Protein AF-M1EHJ2-F1 (afdb_monomer)

pLDDT: mean 78.2, std 22.41, range [31.42, 98.69]

Structure (mmCIF, N/CA/C/O backbone):
data_AF-M1EHJ2-F1
#
_entry.id   AF-M1EHJ2-F1
#
loop_
_atom_site.group_PDB
_atom_site.id
_atom_site.type_symbol
_atom_site.label_atom_id
_atom_site.label_alt_id
_atom_site.label_comp_id
_atom_site.label_asym_id
_atom_site.label_entity_id
_atom_site.label_seq_id
_atom_site.pdbx_PDB_ins_code
_atom_site.Cartn_x
_atom_site.Cartn_y
_atom_site.Cartn_z
_atom_site.occupancy
_atom_site.B_iso_or_equiv
_atom_site.auth_seq_id
_atom_site.auth_comp_id
_atom_site.auth_asym_id
_atom_site.auth_atom_id
_atom_site.pdbx_PDB_model_num
ATOM 1 N N . VAL A 1 1 ? 5.206 -7.777 -0.010 1.00 91.69 1 VAL A N 1
ATOM 2 C CA . VAL A 1 1 ? 3.815 -7.417 -0.394 1.00 91.69 1 VAL A CA 1
ATOM 3 C C . VAL A 1 1 ? 2.807 -8.430 0.135 1.00 91.69 1 VAL A C 1
ATOM 5 O O . VAL A 1 1 ? 1.994 -8.042 0.957 1.00 91.69 1 VAL A O 1
ATOM 8 N N . HIS A 1 2 ? 2.884 -9.713 -0.242 1.00 95.00 2 HIS A N 1
ATOM 9 C CA . HIS A 1 2 ? 1.930 -10.739 0.217 1.00 95.00 2 HIS A CA 1
ATOM 10 C C . HIS A 1 2 ? 1.757 -10.793 1.749 1.00 95.00 2 HIS A C 1
ATOM 12 O O . HIS A 1 2 ? 0.639 -10.687 2.238 1.00 95.00 2 HIS A O 1
ATOM 18 N N . SER A 1 3 ? 2.852 -10.830 2.517 1.00 94.69 3 SER A N 1
ATOM 19 C CA . SER A 1 3 ? 2.788 -10.819 3.990 1.00 94.69 3 SER A CA 1
ATOM 20 C C . SER A 1 3 ? 2.149 -9.552 4.576 1.00 94.69 3 SER A C 1
ATOM 22 O O . SER A 1 3 ? 1.544 -9.612 5.640 1.00 94.69 3 SER A O 1
ATOM 24 N N . ALA A 1 4 ? 2.238 -8.410 3.883 1.00 95.69 4 ALA A N 1
ATOM 25 C CA . ALA A 1 4 ? 1.572 -7.178 4.309 1.00 95.69 4 ALA A CA 1
ATOM 26 C C . ALA A 1 4 ? 0.047 -7.278 4.120 1.00 95.69 4 ALA A C 1
ATOM 28 O O . ALA A 1 4 ? -0.708 -6.903 5.012 1.00 95.69 4 ALA A O 1
ATOM 29 N N . PHE A 1 5 ? -0.409 -7.873 3.010 1.00 96.00 5 PHE A N 1
ATOM 30 C CA . PHE A 1 5 ? -1.827 -8.191 2.797 1.00 96.00 5 PHE A CA 1
ATOM 31 C C . PHE A 1 5 ? -2.348 -9.238 3.786 1.00 96.00 5 PHE A C 1
ATOM 33 O O . PHE A 1 5 ? -3.472 -9.117 4.261 1.00 96.00 5 PHE A O 1
ATOM 40 N N . GLN A 1 6 ? -1.541 -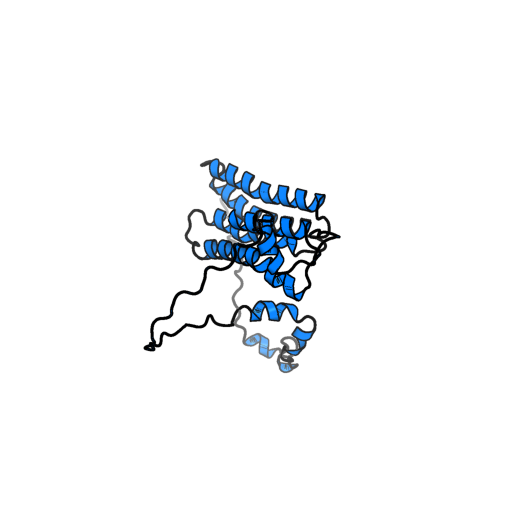10.240 4.149 1.00 95.00 6 GLN A N 1
ATOM 41 C CA . GLN A 1 6 ? -1.911 -11.200 5.195 1.00 95.00 6 GLN A CA 1
ATOM 42 C C . GLN A 1 6 ? -2.106 -10.508 6.553 1.00 95.00 6 GLN A C 1
ATOM 44 O O . GLN A 1 6 ? -3.105 -10.762 7.225 1.00 95.00 6 GLN A O 1
ATOM 49 N N . ALA A 1 7 ? -1.204 -9.593 6.927 1.00 93.12 7 ALA A N 1
ATOM 50 C CA . ALA A 1 7 ? -1.339 -8.795 8.145 1.00 93.12 7 ALA A CA 1
ATOM 51 C C . ALA A 1 7 ? -2.588 -7.895 8.108 1.00 93.12 7 ALA A C 1
ATOM 53 O O . ALA A 1 7 ? -3.342 -7.846 9.078 1.00 93.12 7 ALA A O 1
ATOM 54 N N . GLN A 1 8 ? -2.861 -7.248 6.969 1.00 94.56 8 GLN A N 1
ATOM 55 C CA . GLN A 1 8 ? -4.079 -6.459 6.782 1.00 94.56 8 GLN A CA 1
ATOM 56 C C . GLN A 1 8 ? -5.340 -7.320 6.904 1.00 94.56 8 GLN A C 1
ATOM 58 O O . GLN A 1 8 ? -6.272 -6.942 7.606 1.00 94.56 8 GLN A O 1
ATOM 63 N N . ARG A 1 9 ? -5.366 -8.507 6.289 1.00 95.00 9 ARG A N 1
ATOM 64 C CA . ARG A 1 9 ? -6.488 -9.445 6.411 1.00 95.00 9 ARG A CA 1
ATOM 65 C C . ARG A 1 9 ? -6.716 -9.869 7.862 1.00 95.00 9 ARG A C 1
ATOM 67 O O . ARG A 1 9 ? -7.860 -9.902 8.302 1.00 95.00 9 ARG A O 1
ATOM 74 N N . ALA A 1 10 ? -5.654 -10.175 8.608 1.00 92.38 10 ALA A N 1
ATOM 75 C CA . ALA A 1 10 ? -5.763 -10.503 10.030 1.00 92.38 10 ALA A CA 1
ATOM 76 C C . ALA A 1 10 ? -6.364 -9.338 10.837 1.00 92.38 10 ALA A C 1
ATOM 78 O O . ALA A 1 10 ? -7.233 -9.555 11.680 1.00 92.38 10 ALA A O 1
ATOM 79 N N . PHE A 1 11 ? -5.969 -8.101 10.525 1.00 94.00 11 PHE A N 1
ATOM 80 C CA . PHE A 1 11 ? -6.538 -6.906 11.144 1.00 94.00 11 PHE A CA 1
ATOM 81 C C . PHE A 1 11 ? -8.023 -6.723 10.804 1.00 94.00 11 PHE A C 1
ATOM 83 O O . PHE A 1 11 ? -8.817 -6.444 11.696 1.00 94.00 11 PHE A O 1
ATOM 90 N N . LEU A 1 12 ? -8.421 -6.922 9.544 1.00 94.94 12 LEU A N 1
ATOM 91 C CA . LEU A 1 12 ? -9.827 -6.844 9.127 1.00 94.94 12 LEU A CA 1
ATOM 92 C C . LEU A 1 12 ? -10.691 -7.900 9.831 1.00 94.94 12 LEU A C 1
ATOM 94 O O . LEU A 1 12 ? -11.794 -7.595 10.278 1.00 94.94 12 LEU A O 1
ATOM 98 N N . LEU A 1 13 ? -10.176 -9.123 9.992 1.00 93.69 13 LEU A N 1
ATOM 99 C CA . LEU A 1 13 ? -10.861 -10.171 10.752 1.00 93.69 13 LEU A CA 1
ATOM 100 C C . LEU A 1 13 ? -11.041 -9.781 12.220 1.00 93.69 13 LEU A C 1
ATOM 102 O O . LEU A 1 13 ? -12.136 -9.933 12.758 1.00 93.69 13 LEU A O 1
ATOM 106 N N . MET A 1 14 ? -10.010 -9.222 12.853 1.00 92.75 14 MET A N 1
ATOM 107 C CA . MET A 1 14 ? -10.133 -8.678 14.204 1.00 92.75 14 MET A CA 1
ATOM 108 C C . MET A 1 14 ? -11.179 -7.555 14.256 1.00 92.75 14 MET A C 1
ATOM 110 O O . MET A 1 14 ? -12.066 -7.588 15.103 1.00 92.75 14 MET A O 1
ATOM 114 N N . ALA A 1 15 ? -11.142 -6.596 13.332 1.00 93.62 15 ALA A N 1
ATOM 115 C CA . ALA A 1 15 ? -12.113 -5.504 13.299 1.00 93.62 15 ALA A CA 1
ATOM 116 C C . ALA A 1 15 ? -13.561 -6.002 13.143 1.00 93.62 15 ALA A C 1
ATOM 118 O O . ALA A 1 15 ? -14.473 -5.425 13.727 1.00 93.62 15 ALA A O 1
ATOM 119 N N . SER A 1 16 ? -13.777 -7.117 12.435 1.00 93.56 16 SER A N 1
ATOM 120 C CA . SER A 1 16 ? -15.107 -7.725 12.289 1.00 93.56 16 SER A CA 1
ATOM 121 C C . SER A 1 16 ? -15.661 -8.375 13.566 1.00 93.56 16 SER A C 1
ATOM 123 O O . SER A 1 16 ? -16.867 -8.588 13.656 1.00 93.56 16 SER A O 1
ATOM 125 N N . GLN A 1 17 ? -14.810 -8.683 14.551 1.00 91.56 17 GLN A N 1
ATOM 126 C CA . GLN A 1 17 ? -15.187 -9.396 15.783 1.00 91.56 17 GLN A CA 1
ATOM 127 C C . GLN A 1 17 ? -15.141 -8.514 17.037 1.00 91.56 17 GLN A C 1
ATOM 129 O O . GLN A 1 17 ? -15.829 -8.798 18.015 1.00 91.56 17 GLN A O 1
ATOM 134 N N . PHE A 1 18 ? -14.332 -7.455 17.019 1.00 92.75 18 PHE A N 1
ATOM 135 C CA . PHE A 1 18 ? -14.079 -6.595 18.171 1.00 92.75 18 PHE A CA 1
ATOM 136 C C . PHE A 1 18 ? -14.599 -5.175 17.925 1.00 92.75 18 PHE A C 1
ATOM 138 O O . PHE A 1 18 ? -14.635 -4.696 16.790 1.00 92.75 18 PHE A O 1
ATOM 145 N N . GLN A 1 19 ? -14.981 -4.488 19.000 1.00 93.44 19 GLN A N 1
ATOM 146 C CA . GLN A 1 19 ? -15.300 -3.062 18.950 1.00 93.44 19 GLN A CA 1
ATOM 147 C C . GLN A 1 19 ? -14.029 -2.229 18.760 1.00 93.44 19 GLN A C 1
ATOM 149 O O . GLN A 1 19 ? -12.922 -2.683 19.064 1.00 93.44 19 GLN A O 1
ATOM 154 N N . GLN A 1 20 ? -14.201 -0.994 18.284 1.00 92.31 20 GLN A N 1
ATOM 155 C CA . GLN A 1 20 ? -13.099 -0.065 18.040 1.00 92.31 20 GLN A CA 1
ATOM 156 C C . GLN A 1 20 ? -12.197 0.078 19.284 1.00 92.31 20 GLN A C 1
ATOM 158 O O . GLN A 1 20 ? -12.715 0.297 20.381 1.00 92.31 20 GLN A O 1
ATOM 163 N N . PRO A 1 21 ? -10.866 -0.057 19.138 1.00 91.50 21 PRO A N 1
ATOM 164 C CA . PRO A 1 21 ? -9.921 0.040 20.244 1.00 91.50 21 PRO A CA 1
ATOM 165 C C . PRO A 1 21 ? -9.871 1.459 20.809 1.00 91.50 21 PRO A C 1
ATOM 167 O O . PRO A 1 21 ? -10.206 2.434 20.130 1.00 91.50 21 PRO A O 1
ATOM 170 N N . GLN A 1 22 ? -9.366 1.585 22.037 1.00 89.69 22 GLN A N 1
ATOM 171 C CA . GLN A 1 22 ? -8.996 2.893 22.569 1.00 89.69 22 GLN A CA 1
ATOM 172 C C . GLN A 1 22 ? -7.816 3.472 21.785 1.00 89.69 22 GLN A C 1
ATOM 174 O O . GLN A 1 22 ? -6.951 2.741 21.305 1.00 89.69 22 GLN A O 1
ATOM 179 N N . GLU A 1 23 ? -7.745 4.800 21.704 1.00 86.12 23 GLU A N 1
ATOM 180 C CA . GLU A 1 23 ? -6.729 5.518 20.925 1.00 86.12 23 GLU A CA 1
ATOM 181 C C . GLU A 1 23 ? -5.291 5.103 21.283 1.00 86.12 23 GLU A C 1
ATOM 183 O O . GLU A 1 23 ? -4.460 4.896 20.399 1.00 86.12 23 GLU A O 1
ATOM 188 N N . LYS A 1 24 ? -5.027 4.861 22.574 1.00 86.88 24 LYS A N 1
ATOM 189 C CA . LYS A 1 24 ? -3.735 4.368 23.079 1.00 86.88 24 LYS A CA 1
ATOM 190 C C . LYS A 1 24 ? -3.314 3.007 22.496 1.00 86.88 24 LYS A C 1
ATOM 192 O O . LYS A 1 24 ? -2.121 2.737 22.389 1.00 86.88 24 LYS A O 1
ATOM 197 N N . ASP A 1 25 ? -4.275 2.167 22.108 1.00 87.19 25 ASP A N 1
ATOM 198 C CA . ASP A 1 25 ? -4.048 0.796 21.639 1.00 87.19 25 ASP A CA 1
ATOM 199 C C . ASP A 1 25 ? -3.993 0.707 20.103 1.00 87.19 25 ASP A C 1
ATOM 201 O O . ASP A 1 25 ? -3.410 -0.232 19.555 1.00 87.19 25 ASP A O 1
ATOM 205 N N . VAL A 1 26 ? -4.535 1.705 19.387 1.00 87.00 26 VAL A N 1
ATOM 206 C CA . VAL A 1 26 ? -4.565 1.760 17.910 1.00 87.00 26 VAL A CA 1
ATOM 207 C C . VAL A 1 26 ? -3.162 1.628 17.318 1.00 87.00 26 VAL A C 1
ATOM 209 O O . VAL A 1 26 ? -2.939 0.814 16.420 1.00 87.00 26 VAL A O 1
ATOM 212 N N . ALA A 1 27 ? -2.195 2.392 17.834 1.00 88.94 27 ALA A N 1
ATOM 213 C CA . ALA A 1 27 ? -0.825 2.375 17.324 1.00 88.94 27 ALA A CA 1
ATOM 214 C C . ALA A 1 27 ? -0.172 0.991 17.474 1.00 88.94 27 ALA A C 1
ATOM 216 O O . ALA A 1 27 ? 0.499 0.511 16.557 1.00 88.94 27 ALA A O 1
ATOM 217 N N . ALA A 1 28 ? -0.407 0.321 18.606 1.00 90.38 28 ALA A N 1
ATOM 218 C CA . ALA A 1 28 ? 0.113 -1.018 18.857 1.00 90.38 28 ALA A CA 1
ATOM 219 C C . ALA A 1 28 ? -0.528 -2.063 17.931 1.00 90.38 28 ALA A C 1
ATOM 221 O O . ALA A 1 28 ? 0.166 -2.947 17.431 1.00 90.38 28 ALA A O 1
ATOM 222 N N . LEU A 1 29 ? -1.827 -1.934 17.652 1.00 90.00 29 LEU A N 1
ATOM 223 C CA . LEU A 1 29 ? -2.555 -2.822 16.744 1.00 90.00 29 LEU A CA 1
ATOM 224 C C . LEU A 1 29 ? -2.141 -2.650 15.276 1.00 90.00 29 LEU A C 1
ATOM 226 O O . LEU A 1 29 ? -2.111 -3.627 14.530 1.00 90.00 29 LEU A O 1
ATOM 230 N N . LEU A 1 30 ? -1.803 -1.430 14.851 1.00 91.88 30 LEU A N 1
ATOM 231 C CA . LEU A 1 30 ? -1.366 -1.141 13.480 1.00 91.88 30 LEU A CA 1
ATOM 232 C C . LEU A 1 30 ? 0.105 -1.498 13.223 1.00 91.88 30 LEU A C 1
ATOM 234 O O . LEU A 1 30 ? 0.496 -1.688 12.068 1.00 91.88 30 LEU A O 1
ATOM 238 N N . LYS A 1 31 ? 0.917 -1.620 14.282 1.00 91.88 31 LYS A N 1
ATOM 239 C CA . LYS A 1 31 ? 2.364 -1.858 14.202 1.00 91.88 31 LYS A CA 1
ATOM 240 C C . LYS A 1 31 ? 2.763 -2.989 13.235 1.00 91.88 31 LYS A C 1
ATOM 242 O O . LYS A 1 31 ? 3.629 -2.724 12.401 1.00 91.88 31 LYS A O 1
ATOM 247 N N . PRO A 1 32 ? 2.139 -4.186 13.241 1.00 92.06 32 PRO A N 1
ATOM 248 C CA . PRO A 1 32 ? 2.538 -5.264 12.332 1.00 92.06 32 PRO A CA 1
ATOM 249 C C . PRO A 1 32 ? 2.404 -4.899 10.846 1.00 92.06 32 PRO A C 1
ATOM 251 O O . PRO A 1 32 ? 3.219 -5.313 10.023 1.00 92.06 32 PRO A O 1
ATOM 254 N N . ILE A 1 33 ? 1.391 -4.106 10.484 1.00 93.69 33 ILE A N 1
ATOM 255 C CA . ILE A 1 33 ? 1.183 -3.659 9.100 1.00 93.69 33 ILE A CA 1
ATOM 256 C C . ILE A 1 33 ? 2.205 -2.576 8.750 1.00 93.69 33 ILE A C 1
ATOM 258 O O . ILE A 1 33 ? 2.844 -2.660 7.699 1.00 93.69 33 ILE A O 1
ATOM 262 N N . SER A 1 34 ? 2.410 -1.607 9.646 1.00 94.94 34 SER A N 1
ATOM 263 C CA . SER A 1 34 ? 3.394 -0.533 9.471 1.00 94.94 34 SER A CA 1
ATOM 264 C C . SER A 1 34 ? 4.815 -1.073 9.284 1.00 94.94 34 SER A C 1
ATOM 266 O O . SER A 1 34 ? 5.533 -0.621 8.395 1.00 94.94 34 SER A O 1
ATOM 268 N N . GLU A 1 35 ? 5.213 -2.088 10.053 1.00 96.19 35 GLU A N 1
ATOM 269 C CA . GLU A 1 35 ? 6.519 -2.741 9.908 1.00 96.19 35 GLU A CA 1
ATOM 270 C C . GLU A 1 35 ? 6.676 -3.406 8.536 1.00 96.19 35 GLU A C 1
ATOM 272 O O . GLU A 1 35 ? 7.716 -3.263 7.892 1.00 96.19 35 GLU A O 1
ATOM 277 N N . LYS A 1 36 ? 5.630 -4.078 8.038 1.00 96.88 36 LYS A N 1
ATOM 278 C CA . LYS A 1 36 ? 5.66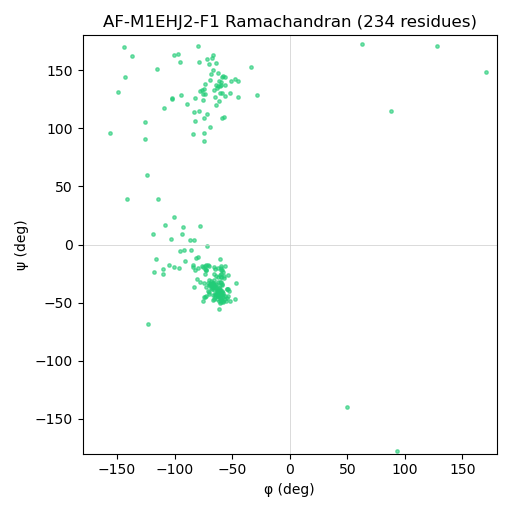3 -4.714 6.713 1.00 96.88 36 LYS A CA 1
ATOM 279 C C . LYS A 1 36 ? 5.693 -3.701 5.572 1.00 96.88 36 LYS A C 1
ATOM 281 O O . LYS A 1 36 ? 6.363 -3.950 4.569 1.00 96.88 36 LYS A O 1
ATOM 286 N N . ILE A 1 37 ? 5.014 -2.564 5.716 1.00 96.69 37 ILE A N 1
ATOM 287 C CA . ILE A 1 37 ? 5.116 -1.429 4.786 1.00 96.69 37 ILE A CA 1
ATOM 288 C C . ILE A 1 37 ? 6.561 -0.914 4.751 1.00 96.69 37 ILE A C 1
ATOM 290 O O . ILE A 1 37 ? 7.157 -0.820 3.675 1.00 96.69 37 ILE A O 1
ATOM 294 N N . GLN A 1 38 ? 7.152 -0.666 5.923 1.00 97.44 38 GLN A N 1
ATOM 295 C CA . GLN A 1 38 ? 8.516 -0.150 6.043 1.00 97.44 38 GLN A CA 1
ATOM 296 C C . GLN A 1 38 ? 9.556 -1.119 5.468 1.00 97.44 38 GLN A C 1
ATOM 298 O O . GLN A 1 38 ? 10.505 -0.690 4.809 1.00 97.44 38 GLN A O 1
ATOM 303 N N . GLU A 1 39 ? 9.389 -2.425 5.683 1.00 98.00 39 GLU A N 1
ATOM 304 C CA . GLU A 1 39 ? 10.256 -3.470 5.127 1.00 98.00 39 GLU A CA 1
ATOM 305 C C . GLU A 1 39 ? 10.292 -3.404 3.590 1.00 98.00 39 GLU A C 1
ATOM 307 O O . GLU A 1 39 ? 1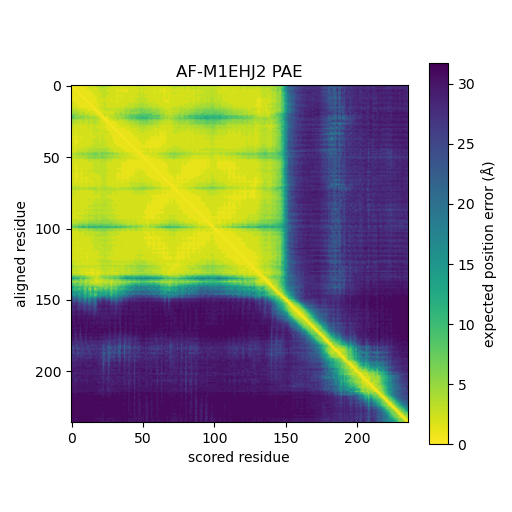1.362 -3.440 2.980 1.00 98.00 39 GLU A O 1
ATOM 312 N N . ILE A 1 40 ? 9.127 -3.218 2.961 1.00 98.06 40 ILE A N 1
ATOM 313 C CA . ILE A 1 40 ? 8.986 -3.104 1.504 1.00 98.06 40 ILE A CA 1
ATOM 314 C C . ILE A 1 40 ? 9.645 -1.821 0.977 1.00 98.06 40 ILE A C 1
ATOM 316 O O . ILE A 1 40 ? 10.365 -1.866 -0.023 1.00 98.06 40 ILE A O 1
ATOM 320 N N . GLN A 1 41 ? 9.444 -0.687 1.649 1.00 98.12 41 GLN A N 1
ATOM 321 C CA . GLN A 1 41 ? 10.076 0.582 1.268 1.00 98.12 41 GLN A CA 1
ATOM 322 C C . GLN A 1 41 ? 11.601 0.507 1.388 1.00 98.12 41 GLN A C 1
ATOM 324 O O . GLN A 1 41 ? 12.331 0.813 0.442 1.00 98.12 41 GLN A O 1
ATOM 329 N N . THR A 1 42 ? 12.083 -0.025 2.510 1.00 98.12 42 THR A N 1
ATOM 330 C CA . THR A 1 42 ? 13.512 -0.230 2.771 1.00 98.12 42 THR A CA 1
ATOM 331 C C . THR A 1 42 ? 14.144 -1.164 1.735 1.00 98.12 42 THR A C 1
ATOM 333 O O . THR A 1 42 ? 15.272 -0.936 1.292 1.00 98.12 42 THR A O 1
ATOM 336 N N . PHE A 1 43 ? 13.426 -2.206 1.301 1.00 98.38 43 PHE A N 1
ATOM 337 C CA . PHE A 1 43 ? 13.898 -3.104 0.248 1.00 98.38 43 PHE A CA 1
ATOM 338 C C . PHE A 1 43 ? 14.197 -2.343 -1.049 1.00 98.38 43 PHE A C 1
ATOM 340 O O . PHE A 1 43 ? 15.262 -2.526 -1.638 1.00 98.38 43 PHE A O 1
ATOM 347 N N . ARG A 1 44 ? 13.309 -1.441 -1.479 1.00 98.31 44 ARG A N 1
ATOM 348 C CA . ARG A 1 44 ? 13.546 -0.604 -2.662 1.00 98.31 44 ARG A CA 1
ATOM 349 C C . ARG A 1 44 ? 14.728 0.345 -2.461 1.00 98.31 44 ARG A C 1
ATOM 351 O O . ARG A 1 44 ? 15.554 0.484 -3.362 1.00 98.31 44 ARG A O 1
ATOM 358 N N . GLU A 1 45 ? 14.841 0.979 -1.295 1.00 97.56 45 GLU A N 1
ATOM 359 C CA . GLU A 1 45 ? 15.932 1.915 -0.980 1.00 97.56 45 GLU A CA 1
ATOM 360 C C . GLU A 1 45 ? 17.318 1.269 -1.011 1.00 97.56 45 GLU A C 1
ATOM 362 O O . GLU A 1 45 ? 18.270 1.884 -1.492 1.00 97.56 45 GLU A O 1
ATOM 367 N N . ARG A 1 46 ? 17.431 0.021 -0.549 1.00 98.31 46 ARG A N 1
ATOM 368 C CA . ARG A 1 46 ? 18.684 -0.750 -0.582 1.00 98.31 46 ARG A CA 1
ATOM 369 C C . ARG A 1 46 ? 19.050 -1.245 -1.983 1.00 98.31 46 ARG A C 1
ATOM 371 O O . ARG A 1 46 ? 20.206 -1.560 -2.233 1.00 98.31 46 ARG A O 1
ATOM 378 N N . ASN A 1 47 ? 18.091 -1.280 -2.907 1.00 97.69 47 ASN A N 1
ATOM 379 C CA . ASN A 1 47 ? 18.247 -1.841 -4.251 1.00 97.69 47 ASN A CA 1
ATOM 380 C C . ASN A 1 47 ? 18.137 -0.773 -5.357 1.00 97.69 47 ASN A C 1
ATOM 382 O O . ASN A 1 47 ? 17.569 -1.022 -6.423 1.00 97.69 47 ASN A O 1
ATOM 386 N N . ARG A 1 48 ? 18.704 0.422 -5.130 1.00 96.75 48 ARG A N 1
ATOM 387 C CA . ARG A 1 48 ? 18.657 1.547 -6.091 1.00 96.75 48 ARG A CA 1
ATOM 388 C C . ARG A 1 48 ? 19.291 1.252 -7.452 1.00 96.75 48 ARG A C 1
ATOM 390 O O . ARG A 1 48 ? 18.853 1.813 -8.447 1.00 96.75 48 ARG A O 1
ATOM 397 N N . GLY A 1 49 ? 20.276 0.356 -7.506 1.00 97.44 49 GLY A N 1
ATOM 398 C CA . GLY A 1 49 ? 20.920 -0.075 -8.752 1.00 97.44 49 GLY A CA 1
ATOM 399 C C . GLY A 1 49 ? 20.175 -1.175 -9.519 1.00 97.44 49 GLY A C 1
ATOM 400 O O . GLY A 1 49 ? 20.698 -1.684 -10.507 1.00 97.44 49 GLY A O 1
ATOM 401 N N . SER A 1 50 ? 18.989 -1.599 -9.067 1.00 97.50 50 SER A N 1
ATOM 402 C CA . SER A 1 50 ? 18.252 -2.692 -9.708 1.00 97.50 50 SER A CA 1
ATOM 403 C C . SER A 1 50 ? 17.824 -2.335 -11.134 1.00 97.50 50 SER A C 1
ATOM 405 O O . SER A 1 50 ? 17.247 -1.278 -11.377 1.00 97.50 50 SER A O 1
ATOM 407 N N . LYS A 1 51 ? 17.974 -3.276 -12.074 1.00 96.81 51 LYS A N 1
ATOM 408 C CA . LYS A 1 51 ? 17.383 -3.156 -13.423 1.00 96.81 51 LYS A CA 1
ATOM 409 C C . LYS A 1 51 ? 15.854 -3.041 -13.380 1.00 96.81 51 LYS A C 1
ATOM 411 O O . LYS A 1 51 ? 15.247 -2.504 -14.294 1.00 96.81 51 LYS A O 1
ATOM 416 N N . MET A 1 52 ? 15.238 -3.504 -12.290 1.00 96.81 52 MET A N 1
ATOM 417 C CA . MET A 1 52 ? 13.794 -3.459 -12.054 1.00 96.81 52 MET A CA 1
ATOM 418 C C . MET A 1 52 ? 13.392 -2.306 -11.127 1.00 96.81 52 MET A C 1
ATOM 420 O O . MET A 1 52 ? 12.345 -2.361 -10.488 1.00 96.81 52 MET A O 1
ATOM 424 N N . PHE A 1 53 ? 14.193 -1.243 -11.034 1.00 98.25 53 PHE A N 1
ATOM 425 C CA . PHE A 1 53 ? 13.956 -0.166 -10.071 1.00 98.25 53 PHE A CA 1
ATOM 426 C C . PHE A 1 53 ? 12.592 0.526 -10.220 1.00 98.25 53 PHE A C 1
ATOM 428 O O . PHE A 1 53 ? 11.982 0.883 -9.212 1.00 98.25 53 PHE A O 1
ATOM 435 N N . ASN A 1 54 ? 12.063 0.666 -11.443 1.00 98.38 54 ASN A N 1
ATOM 436 C CA . ASN A 1 54 ? 10.708 1.198 -11.651 1.00 98.38 54 ASN A CA 1
ATOM 437 C C . ASN A 1 54 ? 9.621 0.255 -11.096 1.00 98.38 54 ASN A C 1
ATOM 439 O O . ASN A 1 54 ? 8.635 0.738 -10.551 1.00 98.38 54 ASN A O 1
ATOM 443 N N . HIS A 1 55 ? 9.823 -1.067 -11.140 1.00 98.62 55 HIS A N 1
ATOM 444 C CA . HIS A 1 55 ? 8.915 -2.035 -10.508 1.00 98.62 55 HIS A CA 1
ATOM 445 C C . HIS A 1 55 ? 8.960 -1.902 -8.989 1.00 98.62 55 HIS A C 1
ATOM 447 O O . HIS A 1 55 ? 7.926 -1.804 -8.336 1.00 98.62 55 HIS A O 1
ATOM 453 N N . LEU A 1 56 ? 10.173 -1.843 -8.429 1.00 98.62 56 LEU A N 1
ATOM 454 C CA . LEU A 1 56 ? 10.363 -1.669 -6.991 1.00 98.62 56 LEU A CA 1
ATOM 455 C C . LEU A 1 56 ? 9.760 -0.350 -6.504 1.00 98.62 56 LEU A C 1
ATOM 457 O O . LEU A 1 56 ? 9.151 -0.328 -5.443 1.00 98.62 56 LEU A O 1
ATOM 461 N N . SER A 1 57 ? 9.901 0.724 -7.286 1.00 98.62 57 SER A N 1
ATOM 462 C CA . SER A 1 57 ? 9.359 2.046 -6.956 1.00 98.62 57 SER A CA 1
ATOM 463 C C . SER A 1 57 ? 7.835 2.075 -7.047 1.00 98.62 57 SER A C 1
ATOM 465 O O . SER A 1 57 ? 7.190 2.581 -6.141 1.00 98.62 57 SER A O 1
ATOM 467 N N . ALA A 1 58 ? 7.239 1.463 -8.077 1.00 98.69 58 ALA A N 1
ATOM 468 C CA . ALA A 1 58 ? 5.785 1.314 -8.135 1.00 98.69 58 ALA A CA 1
ATOM 469 C C . ALA A 1 58 ? 5.243 0.639 -6.869 1.00 98.69 58 ALA A C 1
ATOM 471 O O . ALA A 1 58 ? 4.214 1.059 -6.356 1.00 98.69 58 ALA A O 1
ATOM 472 N N . VAL A 1 59 ? 5.970 -0.354 -6.343 1.00 98.69 59 VAL A N 1
ATOM 473 C CA . VAL A 1 59 ? 5.582 -1.060 -5.122 1.00 98.69 59 VAL A CA 1
ATOM 474 C C . VAL A 1 59 ? 5.828 -0.247 -3.851 1.00 98.69 59 VAL A C 1
ATOM 476 O O . VAL A 1 59 ? 4.943 -0.175 -3.003 1.00 98.69 59 VAL A O 1
ATOM 479 N N . SER A 1 60 ? 7.011 0.347 -3.681 1.00 98.38 60 SER A N 1
ATOM 480 C CA . SER A 1 60 ? 7.363 1.073 -2.452 1.00 98.38 60 SER A CA 1
ATOM 481 C C . SER A 1 60 ? 6.537 2.336 -2.248 1.00 98.38 60 SER A C 1
ATOM 483 O O . SER A 1 60 ? 6.200 2.663 -1.111 1.00 98.38 60 SER A O 1
ATOM 485 N N . GLU A 1 61 ? 6.201 3.030 -3.335 1.00 98.12 61 GLU A N 1
ATOM 486 C CA . GLU A 1 61 ? 5.484 4.300 -3.251 1.00 98.12 61 GLU A CA 1
ATOM 487 C C . GLU A 1 61 ? 3.971 4.111 -3.078 1.00 98.12 61 GLU A C 1
ATOM 489 O O . GLU A 1 61 ? 3.318 5.008 -2.556 1.00 98.12 61 GLU A O 1
ATOM 494 N N . SER A 1 62 ? 3.403 2.955 -3.453 1.00 98.56 62 SER A N 1
ATOM 495 C CA . SER A 1 62 ? 1.961 2.701 -3.312 1.00 98.56 62 SER A CA 1
ATOM 496 C C . SER A 1 62 ? 1.583 1.762 -2.170 1.00 98.56 62 SER A C 1
ATOM 498 O O . SER A 1 62 ? 0.429 1.758 -1.750 1.00 98.56 62 SER A O 1
ATOM 500 N N . ILE A 1 63 ? 2.519 0.979 -1.620 1.00 98.31 63 ILE A N 1
ATOM 501 C CA . ILE A 1 63 ? 2.231 0.081 -0.491 1.00 98.31 63 ILE A CA 1
ATOM 502 C C . ILE A 1 63 ? 1.650 0.776 0.761 1.00 98.31 63 ILE A C 1
ATOM 504 O O . ILE A 1 63 ? 0.880 0.109 1.462 1.00 98.31 63 ILE A O 1
ATOM 508 N N . PRO A 1 64 ? 1.898 2.079 1.047 1.00 97.94 64 PRO A N 1
ATOM 509 C CA . PRO A 1 64 ? 1.204 2.773 2.132 1.00 97.94 64 PRO A CA 1
ATOM 510 C C . PRO A 1 64 ? -0.324 2.740 2.016 1.00 97.94 64 PRO A C 1
ATOM 512 O O . PRO A 1 64 ? -0.991 2.859 3.038 1.00 97.94 64 PRO A O 1
ATOM 515 N N . ALA A 1 65 ? -0.887 2.458 0.831 1.00 97.94 65 ALA A N 1
ATOM 516 C CA . ALA A 1 65 ? -2.315 2.202 0.637 1.00 97.94 65 ALA A CA 1
ATOM 517 C C . ALA A 1 65 ? -2.905 1.226 1.660 1.00 97.94 65 ALA A C 1
ATOM 519 O O . ALA A 1 65 ? -4.055 1.389 2.055 1.00 97.94 65 ALA A O 1
ATOM 520 N N . LEU A 1 66 ? -2.136 0.238 2.135 1.00 97.50 66 LEU A N 1
ATOM 521 C CA . LEU A 1 66 ? -2.605 -0.709 3.153 1.00 97.50 66 LEU A CA 1
ATOM 522 C C . LEU A 1 66 ? -2.958 -0.043 4.493 1.00 97.50 66 LEU A C 1
ATOM 524 O O . LEU A 1 66 ? -3.745 -0.599 5.260 1.00 97.50 66 LEU A O 1
ATOM 528 N N . GLY A 1 67 ? -2.434 1.156 4.743 1.00 96.12 67 GLY A N 1
ATOM 529 C CA . GLY A 1 67 ? -2.754 2.008 5.883 1.00 96.12 67 GLY A CA 1
ATOM 530 C C . GLY A 1 67 ? -4.141 2.656 5.834 1.00 96.12 67 GLY A C 1
ATOM 531 O O . GLY A 1 67 ? -4.510 3.323 6.796 1.00 96.12 67 GLY A O 1
ATOM 532 N N . TRP A 1 68 ? -4.945 2.440 4.781 1.00 97.75 68 TRP A N 1
ATOM 533 C CA . TRP A 1 68 ? -6.312 2.981 4.681 1.00 97.75 68 TRP A CA 1
ATOM 534 C C . TRP A 1 68 ? -7.197 2.628 5.886 1.00 97.75 68 TRP A C 1
ATOM 536 O O . TRP A 1 68 ? -8.115 3.372 6.213 1.00 97.75 68 TRP A O 1
ATOM 546 N N . ILE A 1 69 ? -6.901 1.522 6.574 1.00 95.44 69 ILE A N 1
ATOM 547 C CA . ILE A 1 69 ? -7.588 1.070 7.794 1.00 95.44 69 ILE A CA 1
ATOM 548 C C . ILE A 1 69 ? -7.523 2.083 8.950 1.00 95.44 69 ILE A C 1
ATOM 550 O O . ILE A 1 69 ? -8.331 2.007 9.871 1.00 95.44 69 ILE A O 1
ATOM 554 N N . ALA A 1 70 ? -6.582 3.030 8.896 1.00 94.38 70 ALA A N 1
ATOM 555 C CA . ALA A 1 70 ? -6.438 4.135 9.840 1.00 94.38 70 ALA A CA 1
ATOM 556 C C . ALA A 1 70 ? -6.947 5.479 9.276 1.00 94.38 70 ALA A C 1
ATOM 558 O O . ALA A 1 70 ? -6.800 6.513 9.921 1.00 94.38 70 ALA A O 1
ATOM 559 N N . VAL A 1 71 ? -7.528 5.486 8.071 1.00 96.00 71 VAL A N 1
ATOM 560 C CA . VAL A 1 71 ? -7.977 6.695 7.373 1.00 96.00 71 VAL A CA 1
ATOM 561 C C . VAL A 1 71 ? -9.490 6.846 7.491 1.00 96.00 71 VAL A C 1
ATOM 563 O O . VAL A 1 71 ? -10.265 5.976 7.097 1.00 96.00 71 VAL A O 1
ATOM 566 N N . SER A 1 72 ? -9.916 8.005 7.980 1.00 93.69 72 SER A N 1
ATOM 567 C CA . SER A 1 72 ? -11.314 8.425 8.057 1.00 93.69 72 SER A CA 1
ATOM 568 C C . SER A 1 72 ? -11.408 9.927 7.763 1.00 93.69 72 SER A C 1
ATOM 570 O O . SER A 1 72 ? -10.480 10.661 8.106 1.00 93.69 72 SER A O 1
ATOM 572 N N . PRO A 1 73 ? -12.468 10.419 7.092 1.00 96.06 73 PRO A N 1
ATOM 573 C CA . PRO A 1 73 ? -13.630 9.685 6.580 1.00 96.06 73 PRO A CA 1
ATOM 574 C C . PRO A 1 73 ? -13.485 9.230 5.118 1.00 96.06 73 PRO A C 1
ATOM 576 O O . PRO A 1 73 ? -14.462 8.811 4.509 1.00 96.06 73 PRO A O 1
ATOM 579 N N . LYS A 1 74 ? -12.299 9.361 4.505 1.00 96.75 74 LYS A N 1
ATOM 580 C CA . LYS A 1 74 ? -12.100 9.157 3.055 1.00 96.75 74 LYS A CA 1
ATOM 581 C C . LYS A 1 74 ? -11.030 8.099 2.720 1.00 96.75 74 LYS A C 1
ATOM 583 O O . LYS A 1 74 ? -10.061 8.424 2.033 1.00 96.75 74 LYS A O 1
ATOM 588 N N . PRO A 1 75 ? -11.186 6.831 3.145 1.00 97.81 75 PRO A N 1
ATOM 589 C CA . PRO A 1 75 ? -10.209 5.781 2.838 1.00 97.81 75 PRO A CA 1
ATOM 590 C C . PRO A 1 75 ? -10.119 5.439 1.340 1.00 97.81 75 PRO A C 1
ATOM 592 O O . PRO A 1 75 ? -9.031 5.170 0.840 1.00 97.81 75 PRO A O 1
ATOM 595 N N . GLY A 1 76 ? -11.232 5.490 0.599 1.00 97.62 76 GLY A N 1
ATOM 596 C CA . GLY A 1 76 ? -11.243 5.222 -0.847 1.00 97.62 76 GLY A CA 1
ATOM 597 C C . GLY A 1 76 ? -10.367 6.203 -1.644 1.00 97.62 76 GLY A C 1
ATOM 598 O O . GLY A 1 76 ? -9.447 5.759 -2.333 1.00 97.62 76 GLY A O 1
ATOM 599 N N . PRO A 1 77 ? -10.590 7.529 -1.520 1.00 97.94 77 PRO A N 1
ATOM 600 C CA . PRO A 1 77 ? -9.721 8.538 -2.129 1.00 97.94 77 PRO A CA 1
ATOM 601 C C . PRO A 1 77 ? -8.242 8.394 -1.752 1.00 97.94 77 PRO A C 1
ATOM 603 O O . PRO A 1 77 ? -7.390 8.520 -2.624 1.00 97.94 77 PRO A O 1
ATOM 606 N N . TYR A 1 78 ? -7.935 8.039 -0.501 1.00 98.38 78 TYR A N 1
ATOM 607 C CA . TYR A 1 78 ? -6.559 7.778 -0.075 1.00 98.38 78 TYR A CA 1
ATOM 608 C C . TYR A 1 78 ? -5.902 6.630 -0.863 1.00 98.38 78 TYR A C 1
ATOM 610 O O . TYR A 1 78 ? -4.802 6.788 -1.391 1.00 98.38 78 TYR A O 1
ATOM 618 N N . VAL A 1 79 ? -6.579 5.484 -1.019 1.00 98.44 79 VAL A N 1
ATOM 619 C CA . VAL A 1 79 ? -6.043 4.370 -1.828 1.00 98.44 79 VAL A CA 1
ATOM 620 C C . VAL A 1 79 ? -5.898 4.768 -3.298 1.00 98.44 79 VAL A C 1
ATOM 622 O O . VAL A 1 79 ? -4.942 4.346 -3.951 1.00 98.44 79 VAL A O 1
ATOM 625 N N . LYS A 1 80 ? -6.797 5.611 -3.821 1.00 97.94 80 LYS A N 1
ATOM 626 C CA . LYS A 1 80 ? -6.679 6.138 -5.184 1.00 97.94 80 LYS A CA 1
ATOM 627 C C . LYS A 1 80 ? -5.384 6.930 -5.376 1.00 97.94 80 LYS A C 1
ATOM 629 O O . LYS A 1 80 ? -4.679 6.682 -6.347 1.00 97.94 80 LYS A O 1
ATOM 634 N N . GLU A 1 81 ? -5.050 7.834 -4.458 1.00 98.19 81 GLU A N 1
ATOM 635 C CA . GLU A 1 81 ? -3.808 8.621 -4.527 1.00 98.19 81 GLU A CA 1
ATOM 636 C C . GLU A 1 81 ? -2.567 7.717 -4.534 1.00 98.19 81 GLU A C 1
ATOM 638 O O . GLU A 1 81 ? -1.636 7.924 -5.314 1.00 98.19 81 GLU A O 1
ATOM 643 N N . MET A 1 82 ? -2.577 6.651 -3.730 1.00 98.12 82 MET A N 1
ATOM 644 C CA . MET A 1 82 ? -1.497 5.661 -3.728 1.00 98.12 82 MET A CA 1
ATOM 645 C C . MET A 1 82 ? -1.429 4.871 -5.046 1.00 98.12 82 MET A C 1
ATOM 647 O O . MET A 1 82 ? -0.340 4.574 -5.541 1.00 98.12 82 MET A O 1
ATOM 651 N N . ASN A 1 83 ? -2.574 4.560 -5.661 1.00 98.19 83 ASN A N 1
ATOM 652 C CA . ASN A 1 83 ? -2.615 3.938 -6.985 1.00 98.19 83 ASN A CA 1
ATOM 653 C C . ASN A 1 83 ? -2.096 4.880 -8.085 1.00 98.19 83 ASN A C 1
ATOM 655 O O . ASN A 1 83 ? -1.402 4.445 -9.005 1.00 98.19 83 ASN A O 1
ATOM 659 N N . ASP A 1 84 ? -2.380 6.179 -7.986 1.00 97.88 84 ASP A N 1
ATOM 660 C CA . ASP A 1 84 ? -1.843 7.185 -8.906 1.00 97.88 84 ASP A CA 1
ATOM 661 C C . ASP A 1 84 ? -0.300 7.244 -8.791 1.00 97.88 84 ASP A C 1
ATOM 663 O O . ASP A 1 84 ? 0.403 7.307 -9.807 1.00 97.88 84 ASP A O 1
ATOM 667 N N . ALA A 1 85 ? 0.252 7.100 -7.576 1.00 97.56 85 ALA A N 1
ATOM 668 C CA . ALA A 1 85 ? 1.695 6.968 -7.356 1.00 97.56 85 ALA A CA 1
ATOM 669 C C . ALA A 1 85 ? 2.283 5.689 -7.989 1.00 97.56 85 ALA A C 1
ATOM 671 O O . ALA A 1 85 ? 3.315 5.760 -8.664 1.00 97.56 85 ALA A O 1
ATOM 672 N N . ALA A 1 86 ? 1.618 4.532 -7.864 1.00 98.31 86 ALA A N 1
ATOM 673 C CA . ALA A 1 86 ? 2.013 3.319 -8.596 1.00 98.31 86 ALA A CA 1
ATOM 674 C C . ALA A 1 86 ? 1.979 3.540 -10.115 1.00 98.31 86 ALA A C 1
ATOM 676 O O . ALA A 1 86 ? 2.895 3.135 -10.839 1.00 98.31 86 ALA A O 1
ATOM 677 N N . THR A 1 87 ? 0.936 4.211 -10.606 1.00 98.44 87 THR A N 1
ATOM 678 C CA . THR A 1 87 ? 0.719 4.494 -12.030 1.00 98.44 87 THR A CA 1
ATOM 679 C C . THR A 1 87 ? 1.881 5.293 -12.623 1.00 98.44 87 THR A C 1
ATOM 681 O O . THR A 1 87 ? 2.372 4.976 -13.707 1.00 98.44 87 THR A O 1
ATOM 684 N N . PHE A 1 88 ? 2.413 6.271 -11.884 1.00 98.25 88 PHE A N 1
ATOM 685 C CA . PHE A 1 88 ? 3.572 7.055 -12.319 1.00 98.25 88 PHE A CA 1
ATOM 686 C C . PHE A 1 88 ? 4.789 6.189 -12.690 1.00 98.25 88 PHE A C 1
ATOM 688 O O . PHE A 1 88 ? 5.410 6.399 -13.738 1.00 98.25 88 PHE A O 1
ATOM 695 N N . TYR A 1 89 ? 5.129 5.195 -11.865 1.00 98.56 89 TYR A N 1
ATOM 696 C CA . TYR A 1 89 ? 6.276 4.317 -12.116 1.00 98.56 89 TYR A CA 1
ATOM 697 C C . TYR A 1 89 ? 5.952 3.173 -13.079 1.00 98.56 89 TYR A C 1
ATOM 699 O O . TYR A 1 89 ? 6.786 2.823 -13.915 1.00 98.56 89 TYR A O 1
ATOM 707 N N . THR A 1 90 ? 4.745 2.609 -13.015 1.00 98.62 90 THR A N 1
ATOM 708 C CA . THR A 1 90 ? 4.321 1.546 -13.941 1.00 98.62 90 THR A CA 1
ATOM 709 C C . THR A 1 90 ? 4.202 2.045 -15.381 1.00 98.62 90 THR A C 1
ATOM 711 O O . THR A 1 90 ? 4.544 1.305 -16.298 1.00 98.62 90 THR A O 1
ATOM 714 N N . ASN A 1 91 ? 3.872 3.320 -15.613 1.00 98.50 91 ASN A N 1
ATOM 715 C CA . ASN A 1 91 ? 3.944 3.929 -16.946 1.00 98.50 91 ASN A CA 1
ATOM 716 C C . ASN A 1 91 ? 5.360 3.874 -17.543 1.00 98.50 91 ASN A C 1
ATOM 718 O O . ASN A 1 91 ? 5.516 3.687 -18.751 1.00 98.50 91 ASN A O 1
ATOM 722 N N . ARG A 1 92 ? 6.404 3.993 -16.711 1.00 98.00 92 ARG A N 1
ATOM 723 C CA . ARG A 1 92 ? 7.800 3.830 -17.153 1.00 98.00 92 ARG A CA 1
ATOM 724 C C . ARG A 1 92 ? 8.102 2.374 -17.498 1.00 98.00 92 ARG A C 1
ATOM 726 O O . ARG A 1 92 ? 8.702 2.120 -18.531 1.00 98.00 92 ARG A O 1
ATOM 733 N N . VAL A 1 93 ? 7.609 1.426 -16.698 1.00 98.31 93 VAL A N 1
ATOM 734 C CA . VAL A 1 93 ? 7.690 -0.010 -17.021 1.00 98.31 93 VAL A CA 1
ATOM 735 C C . VAL A 1 93 ? 7.020 -0.298 -18.367 1.00 98.31 93 VAL A C 1
ATOM 737 O O . VAL A 1 93 ? 7.620 -0.914 -19.239 1.00 98.31 93 VAL A O 1
ATOM 740 N N . LEU A 1 94 ? 5.805 0.201 -18.595 1.00 98.12 94 LEU A N 1
ATOM 741 C CA . LEU A 1 94 ? 5.131 0.022 -19.880 1.00 98.12 94 LEU A CA 1
ATOM 742 C C . LEU A 1 94 ? 5.927 0.650 -21.023 1.00 98.12 94 LEU A C 1
ATOM 744 O O . LEU A 1 94 ? 6.054 0.034 -22.074 1.00 98.12 94 LEU A O 1
ATOM 748 N N . LYS A 1 95 ? 6.500 1.842 -20.833 1.00 97.75 95 LYS A N 1
ATOM 749 C CA . LYS A 1 95 ? 7.339 2.481 -21.852 1.00 97.75 95 LYS A CA 1
ATOM 750 C C . LYS A 1 95 ? 8.512 1.589 -22.274 1.00 97.75 95 LYS A C 1
ATOM 752 O O . LYS A 1 95 ? 8.751 1.472 -23.473 1.00 97.75 95 LYS A O 1
ATOM 757 N N . ASP A 1 96 ? 9.189 0.969 -21.313 1.00 96.00 96 ASP A N 1
ATOM 758 C CA . ASP A 1 96 ? 10.407 0.191 -21.552 1.00 96.00 96 ASP A CA 1
ATOM 759 C C . ASP A 1 96 ? 10.112 -1.229 -22.079 1.00 96.00 96 ASP A C 1
ATOM 761 O O . ASP A 1 96 ? 10.907 -1.781 -22.842 1.00 96.00 96 ASP A O 1
ATOM 765 N N . TYR A 1 97 ? 8.961 -1.814 -21.710 1.00 97.25 97 TYR A N 1
ATOM 766 C CA . TYR A 1 97 ? 8.684 -3.239 -21.942 1.00 97.25 97 TYR A CA 1
ATOM 767 C C . TYR A 1 97 ? 7.512 -3.568 -22.882 1.00 97.25 97 TYR A C 1
ATOM 769 O O . TYR A 1 97 ? 7.402 -4.705 -23.337 1.00 97.25 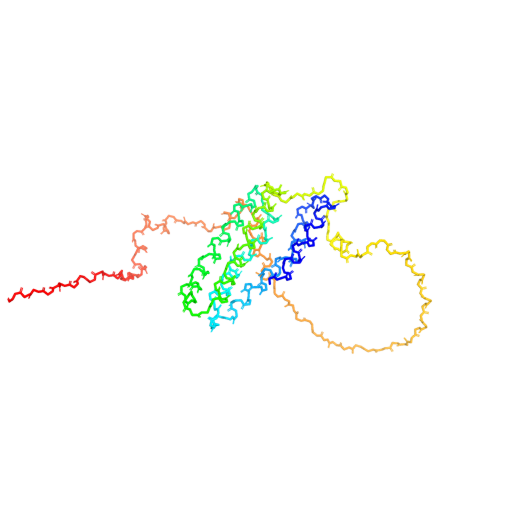97 TYR A O 1
ATOM 777 N N . LYS A 1 98 ? 6.650 -2.606 -23.246 1.00 94.25 98 LYS A N 1
ATOM 778 C CA . LYS A 1 98 ? 5.418 -2.869 -24.031 1.00 94.25 98 LYS A CA 1
ATOM 779 C C . LYS A 1 98 ? 5.617 -3.505 -25.414 1.00 94.25 98 LYS A C 1
ATOM 781 O O . LYS A 1 98 ? 4.661 -4.037 -25.968 1.00 94.25 98 LYS A O 1
ATOM 786 N N . HIS A 1 99 ? 6.816 -3.413 -25.985 1.00 95.12 99 HIS A N 1
ATOM 787 C CA . HIS A 1 99 ? 7.157 -3.985 -27.294 1.00 95.12 99 HIS A CA 1
ATOM 788 C C . HIS A 1 99 ? 8.269 -5.041 -27.207 1.00 95.12 99 HIS A C 1
ATOM 790 O O . HIS A 1 99 ? 8.793 -5.449 -28.238 1.00 95.12 99 HIS A O 1
ATOM 796 N N . SER A 1 100 ? 8.658 -5.453 -25.997 1.00 95.25 100 SER A N 1
ATOM 797 C CA . SER A 1 100 ? 9.746 -6.410 -25.778 1.00 95.25 100 SER A CA 1
ATOM 798 C C . SER A 1 100 ? 9.275 -7.623 -24.980 1.00 95.25 100 SER A C 1
ATOM 800 O O . SER A 1 100 ? 9.179 -8.712 -25.537 1.00 95.25 100 SER A O 1
ATOM 802 N N . ASP A 1 101 ? 8.936 -7.447 -23.703 1.00 95.69 101 ASP A N 1
ATOM 803 C CA . ASP A 1 101 ? 8.519 -8.532 -22.814 1.00 95.69 101 ASP A CA 1
ATOM 804 C C . ASP A 1 101 ? 7.158 -8.228 -22.178 1.00 95.69 101 ASP A C 1
ATOM 806 O O . ASP A 1 101 ? 7.018 -7.417 -21.256 1.00 95.69 101 ASP A O 1
ATOM 810 N N . LEU A 1 102 ? 6.141 -8.930 -22.680 1.00 96.81 102 LEU A N 1
ATOM 811 C CA . LEU A 1 102 ? 4.749 -8.757 -22.278 1.00 96.81 102 LEU A CA 1
ATOM 812 C C . LEU A 1 102 ? 4.483 -9.161 -20.823 1.00 96.81 102 LEU A C 1
ATOM 814 O O . LEU A 1 102 ? 3.533 -8.656 -20.230 1.00 96.81 102 LEU A O 1
ATOM 818 N N . ARG A 1 103 ? 5.348 -9.965 -20.190 1.00 98.19 103 ARG A N 1
ATOM 819 C CA . ARG A 1 103 ? 5.186 -10.336 -18.773 1.00 98.19 103 ARG A CA 1
ATOM 820 C C . ARG A 1 103 ? 5.220 -9.112 -17.862 1.00 98.19 103 ARG A C 1
ATOM 822 O O . ARG A 1 103 ? 4.529 -9.076 -16.848 1.00 98.19 103 ARG A O 1
ATOM 829 N N . HIS A 1 104 ? 5.983 -8.083 -18.234 1.00 98.25 104 HIS A N 1
ATOM 830 C CA . HIS A 1 104 ? 6.009 -6.813 -17.509 1.00 98.25 104 HIS A CA 1
ATOM 831 C C . HIS A 1 104 ? 4.710 -6.024 -17.684 1.00 98.25 104 HIS A C 1
ATOM 833 O O . HIS A 1 104 ? 4.247 -5.380 -16.746 1.00 98.25 104 HIS A O 1
ATOM 839 N N . VAL A 1 105 ? 4.093 -6.099 -18.866 1.00 98.25 105 VAL A N 1
ATOM 840 C CA . VAL A 1 105 ? 2.785 -5.487 -19.129 1.00 98.25 105 VAL A CA 1
ATOM 841 C C . VAL A 1 105 ? 1.708 -6.159 -18.280 1.00 98.25 105 VAL A C 1
ATOM 843 O O . VAL A 1 105 ? 0.915 -5.471 -17.635 1.00 98.25 105 VAL A O 1
ATOM 846 N N . ASP A 1 106 ? 1.709 -7.489 -18.226 1.00 98.25 106 ASP A N 1
ATOM 847 C CA . ASP A 1 106 ? 0.759 -8.254 -17.417 1.00 98.25 106 ASP A CA 1
ATOM 848 C C . ASP A 1 106 ? 0.989 -8.045 -15.919 1.00 98.25 106 ASP A C 1
ATOM 850 O O . ASP A 1 106 ? 0.026 -7.909 -15.159 1.00 98.25 106 ASP A O 1
ATOM 854 N N . TRP A 1 107 ? 2.249 -7.916 -15.493 1.00 98.62 107 TRP A N 1
ATOM 855 C CA . TRP A 1 107 ? 2.588 -7.515 -14.132 1.00 98.62 107 TRP A CA 1
ATOM 856 C C . TRP A 1 107 ? 2.015 -6.136 -13.788 1.00 98.62 107 TRP A C 1
ATOM 858 O O . TRP A 1 107 ? 1.392 -6.000 -12.739 1.00 98.62 107 TRP A O 1
ATOM 868 N N . VAL A 1 108 ? 2.155 -5.132 -14.667 1.00 98.62 108 VAL A N 1
ATOM 869 C CA . VAL A 1 108 ? 1.586 -3.791 -14.436 1.00 98.62 108 VAL A CA 1
ATOM 870 C C . VAL A 1 108 ? 0.070 -3.868 -14.273 1.00 98.62 108 VAL A C 1
ATOM 872 O O . VAL A 1 108 ? -0.461 -3.340 -13.298 1.00 98.62 108 VAL A O 1
ATOM 875 N N . LYS A 1 109 ? -0.627 -4.551 -15.191 1.00 98.31 109 LYS A N 1
ATOM 876 C CA . LYS A 1 109 ? -2.090 -4.706 -15.128 1.00 98.31 109 LYS A CA 1
ATOM 877 C C . LYS A 1 109 ? -2.525 -5.369 -13.822 1.00 98.31 109 LYS A C 1
ATOM 879 O O . LYS A 1 109 ? -3.383 -4.834 -13.125 1.00 98.31 109 LYS A O 1
ATOM 884 N N . SER A 1 110 ? -1.891 -6.490 -13.480 1.00 98.44 110 SER A N 1
ATOM 885 C CA . SER A 1 110 ? -2.197 -7.259 -12.270 1.00 98.44 110 SER A CA 1
ATOM 886 C C . SER A 1 110 ? -1.884 -6.476 -10.998 1.00 98.44 110 SER A C 1
ATOM 888 O O . SER A 1 110 ? -2.572 -6.607 -9.994 1.00 98.44 110 SER A O 1
ATOM 890 N N . TYR A 1 111 ? -0.832 -5.657 -11.014 1.00 98.44 111 TYR A N 1
ATOM 891 C CA . TYR A 1 111 ? -0.452 -4.871 -9.851 1.00 98.44 111 TYR A CA 1
ATOM 892 C C . TYR A 1 111 ? -1.412 -3.705 -9.603 1.00 98.44 111 TYR A C 1
ATOM 894 O O . TYR A 1 111 ? -1.834 -3.491 -8.469 1.00 98.44 111 TYR A O 1
ATOM 902 N N . LEU A 1 112 ? -1.792 -2.973 -10.654 1.00 98.38 112 LEU A N 1
ATOM 903 C CA . LEU A 1 112 ? -2.741 -1.864 -10.535 1.00 98.38 112 LEU A CA 1
ATOM 904 C C . LEU A 1 112 ? -4.156 -2.353 -10.194 1.00 98.38 112 LEU A C 1
ATOM 906 O O . LEU A 1 112 ? -4.862 -1.678 -9.444 1.00 98.38 112 LEU A O 1
ATOM 910 N N . SER A 1 113 ? -4.558 -3.539 -10.672 1.00 98.31 113 SER A N 1
ATOM 911 C CA . SER A 1 113 ? -5.878 -4.095 -10.356 1.00 98.31 113 SER A CA 1
ATOM 912 C C . SER A 1 113 ? -6.061 -4.348 -8.860 1.00 98.31 113 SER A C 1
ATOM 914 O O . SER A 1 113 ? -7.155 -4.134 -8.355 1.00 98.31 113 SER A O 1
ATOM 916 N N . ILE A 1 114 ? -5.001 -4.700 -8.119 1.00 98.25 114 ILE A N 1
ATOM 917 C CA . ILE A 1 114 ? -5.059 -4.858 -6.654 1.00 98.25 114 ILE A CA 1
ATOM 918 C C . ILE A 1 114 ? -5.628 -3.598 -5.988 1.00 98.25 114 ILE A C 1
ATOM 920 O O . ILE A 1 114 ? -6.476 -3.690 -5.101 1.00 98.25 114 ILE A O 1
ATOM 924 N N . TRP A 1 115 ? -5.184 -2.416 -6.415 1.00 98.19 115 TRP A N 1
ATOM 925 C CA . TRP A 1 115 ? -5.604 -1.147 -5.821 1.00 98.19 115 TRP A CA 1
ATOM 926 C C . TRP A 1 115 ? -6.994 -0.708 -6.273 1.00 98.19 115 TRP A C 1
ATOM 928 O O . TRP A 1 115 ? -7.716 -0.078 -5.500 1.00 98.19 115 TRP A O 1
ATOM 938 N N . SER A 1 116 ? -7.378 -1.035 -7.507 1.00 97.88 116 SER A N 1
ATOM 939 C CA . SER A 1 116 ? -8.739 -0.821 -8.007 1.00 97.88 116 SER A CA 1
ATOM 940 C C . SER A 1 116 ? -9.754 -1.689 -7.260 1.00 97.88 116 SER A C 1
ATOM 942 O O . SER A 1 116 ? -10.760 -1.169 -6.781 1.00 97.88 116 SER A O 1
ATOM 944 N N . GLU A 1 117 ? -9.458 -2.977 -7.080 1.00 98.25 117 GLU A N 1
ATOM 945 C CA . GLU A 1 117 ? -10.297 -3.910 -6.319 1.00 98.25 117 GLU A CA 1
ATOM 946 C C . GLU A 1 117 ? -10.354 -3.529 -4.834 1.00 98.25 117 GLU A C 1
ATOM 948 O O . GLU A 1 117 ? -11.420 -3.551 -4.223 1.00 98.25 117 GLU A O 1
ATOM 953 N N . LEU A 1 118 ? -9.237 -3.078 -4.248 1.00 98.12 118 LEU A N 1
ATOM 954 C CA . LEU A 1 118 ? -9.233 -2.586 -2.869 1.00 98.12 118 LEU A CA 1
ATOM 955 C C . LEU A 1 118 ? -10.114 -1.337 -2.699 1.00 98.12 118 LEU A C 1
ATOM 957 O O . LEU A 1 118 ? -10.829 -1.225 -1.706 1.00 98.12 118 LEU A O 1
ATOM 961 N N . GLN A 1 119 ? -10.104 -0.407 -3.659 1.00 97.50 119 GLN A N 1
ATOM 962 C CA . GLN A 1 119 ? -11.014 0.744 -3.643 1.00 97.50 119 GLN A CA 1
ATOM 963 C C . GLN A 1 119 ? -12.480 0.319 -3.743 1.00 97.50 119 GLN A C 1
ATOM 965 O O . GLN A 1 119 ? -13.314 0.883 -3.034 1.00 97.50 119 GLN A O 1
ATOM 970 N N . ALA A 1 120 ? -12.795 -0.662 -4.594 1.00 98.31 120 ALA A N 1
ATOM 971 C CA . ALA A 1 120 ? -14.144 -1.208 -4.708 1.00 98.31 120 ALA A CA 1
ATOM 972 C C . ALA A 1 120 ? -14.600 -1.838 -3.381 1.00 98.31 120 ALA A C 1
ATOM 974 O O . ALA A 1 120 ? -15.645 -1.455 -2.856 1.00 98.31 120 ALA A O 1
ATOM 975 N N . TYR A 1 121 ? -13.755 -2.679 -2.776 1.00 98.19 121 TYR A N 1
ATOM 976 C CA . TYR A 1 121 ? -13.986 -3.282 -1.460 1.00 98.19 121 TYR A CA 1
ATOM 977 C C . TYR A 1 121 ? -14.232 -2.230 -0.365 1.00 98.19 121 TYR A C 1
ATOM 979 O O . TYR A 1 121 ? -15.191 -2.326 0.401 1.00 98.19 121 TYR A O 1
ATOM 987 N N . ILE A 1 122 ? -13.399 -1.185 -0.299 1.00 98.00 122 ILE A N 1
ATOM 988 C CA . ILE A 1 122 ? -13.563 -0.096 0.676 1.00 98.00 122 ILE A CA 1
ATOM 989 C C . ILE A 1 122 ? -14.872 0.654 0.434 1.00 98.00 122 ILE A C 1
ATOM 991 O O . ILE A 1 122 ? -15.576 0.983 1.384 1.00 98.00 122 ILE A O 1
ATOM 995 N N . LYS A 1 123 ? -15.213 0.939 -0.825 1.00 97.12 123 LYS A N 1
ATOM 996 C CA . LYS A 1 123 ? -16.450 1.645 -1.166 1.00 97.12 123 LYS A CA 1
ATOM 997 C C . LYS A 1 123 ? -17.684 0.860 -0.722 1.00 97.12 123 LYS A C 1
ATOM 999 O O . LYS A 1 123 ? -18.624 1.483 -0.234 1.00 97.12 123 LYS A O 1
ATOM 1004 N N . GLU A 1 124 ? -17.660 -0.459 -0.889 1.00 97.81 124 GLU A N 1
ATOM 1005 C CA . GLU A 1 124 ? -18.760 -1.361 -0.547 1.00 97.81 124 GLU A CA 1
ATOM 1006 C C . GLU A 1 124 ? -18.906 -1.573 0.966 1.00 97.81 124 GLU A C 1
ATOM 1008 O O . GLU A 1 124 ? -20.016 -1.488 1.488 1.00 97.81 124 GLU A O 1
ATOM 1013 N N . HIS A 1 125 ? -17.803 -1.801 1.688 1.00 97.06 125 HIS A N 1
ATOM 1014 C CA . HIS A 1 125 ? -17.866 -2.241 3.088 1.00 97.06 125 HIS A CA 1
ATOM 1015 C C . HIS A 1 125 ? -17.411 -1.205 4.122 1.00 97.06 125 HIS A C 1
ATOM 1017 O O . HIS A 1 125 ? -17.764 -1.325 5.292 1.00 97.06 125 HIS A O 1
ATOM 1023 N N . HIS A 1 126 ? -16.624 -0.201 3.727 1.00 97.06 126 HIS A N 1
ATOM 1024 C CA . HIS A 1 126 ? -15.883 0.685 4.636 1.00 97.06 126 HIS A CA 1
ATOM 1025 C C . HIS A 1 126 ? -15.863 2.145 4.151 1.00 97.06 126 HIS A C 1
ATOM 1027 O O . HIS A 1 126 ? -14.849 2.843 4.241 1.00 97.06 126 HIS A O 1
ATOM 1033 N N . THR A 1 127 ? -16.988 2.614 3.600 1.00 96.12 127 THR A N 1
ATOM 1034 C CA . THR A 1 127 ? -17.079 3.862 2.824 1.00 96.12 127 THR A CA 1
ATOM 1035 C C . THR A 1 127 ? -16.516 5.084 3.560 1.00 96.12 127 THR A C 1
ATOM 1037 O O . THR A 1 127 ? -15.841 5.910 2.948 1.00 96.12 127 THR A O 1
ATOM 1040 N N . THR A 1 128 ? -16.769 5.188 4.868 1.00 96.19 128 THR A N 1
ATOM 1041 C CA . THR A 1 128 ? -16.368 6.321 5.722 1.00 96.19 128 THR A CA 1
ATOM 1042 C C . THR A 1 128 ? -15.244 5.983 6.702 1.00 96.19 128 THR A C 1
ATOM 1044 O O . THR A 1 128 ? -15.041 6.696 7.681 1.00 96.19 128 THR A O 1
ATOM 1047 N N . GLY A 1 129 ? -14.528 4.884 6.476 1.00 95.44 129 GLY A N 1
ATOM 1048 C CA . GLY A 1 129 ? -13.510 4.364 7.387 1.00 95.44 129 GLY A CA 1
ATOM 1049 C C . GLY A 1 129 ? -13.735 2.893 7.706 1.00 95.44 129 GLY A C 1
ATOM 1050 O O . GLY A 1 129 ? -14.769 2.314 7.367 1.00 95.44 129 GLY A O 1
ATOM 1051 N N . LEU A 1 130 ? -12.750 2.287 8.369 1.00 95.81 130 LEU A N 1
ATOM 1052 C CA . LEU A 1 130 ? -12.833 0.893 8.781 1.00 95.81 130 LEU A CA 1
ATOM 1053 C C . LEU A 1 130 ? -14.047 0.655 9.689 1.00 95.81 130 LEU A C 1
ATOM 1055 O O . LEU A 1 130 ? -14.253 1.345 10.687 1.00 95.81 130 LEU A O 1
ATOM 1059 N N . THR A 1 131 ? -14.818 -0.371 9.351 1.00 95.94 131 THR A N 1
ATOM 1060 C CA . THR A 1 131 ? -15.995 -0.787 10.111 1.00 95.94 131 THR A CA 1
ATOM 1061 C C . THR A 1 131 ? -15.585 -1.782 11.180 1.00 95.94 131 THR A C 1
ATOM 1063 O O . THR A 1 131 ? -15.056 -2.848 10.873 1.00 95.94 131 THR A O 1
ATOM 1066 N N . TRP A 1 132 ? -15.862 -1.425 12.428 1.00 95.19 132 TRP A N 1
ATOM 1067 C CA . TRP A 1 132 ? -15.678 -2.288 13.588 1.00 95.19 132 TRP A CA 1
ATOM 1068 C C . TRP A 1 132 ? -16.981 -3.005 13.938 1.00 95.19 132 TRP A C 1
ATOM 1070 O O . TRP A 1 132 ? -18.073 -2.527 13.607 1.00 95.19 132 TRP A O 1
ATOM 1080 N N . SER A 1 133 ? -16.879 -4.132 14.639 1.00 92.88 133 SER A N 1
ATOM 1081 C CA . SER A 1 133 ? -18.052 -4.797 15.197 1.00 92.88 133 SER A CA 1
ATOM 1082 C C . SER A 1 133 ? -18.786 -3.862 16.160 1.00 92.88 133 SER A C 1
ATOM 1084 O O . SER A 1 133 ? -18.172 -3.157 16.959 1.00 92.88 133 SER A O 1
ATOM 1086 N N . LYS A 1 134 ? -20.122 -3.884 16.120 1.00 90.81 134 LYS A N 1
ATOM 1087 C CA . LYS A 1 134 ? -20.978 -3.159 17.079 1.00 90.81 134 LYS A CA 1
ATOM 1088 C C . LYS A 1 134 ? -21.129 -3.895 18.413 1.00 90.81 134 LYS A C 1
ATOM 1090 O O . LYS A 1 134 ? -21.698 -3.356 19.353 1.00 90.81 134 LYS A O 1
ATOM 1095 N N . THR A 1 135 ? -20.684 -5.147 18.467 1.00 84.75 135 THR A N 1
ATOM 1096 C CA . THR A 1 135 ? -20.862 -6.055 19.605 1.00 84.75 135 THR A CA 1
ATOM 1097 C C . THR A 1 135 ? -19.565 -6.808 19.883 1.00 84.75 135 THR A C 1
ATOM 1099 O O . THR A 1 135 ? -18.684 -6.870 19.028 1.00 84.75 135 THR A O 1
ATOM 1102 N N . GLY A 1 136 ? -19.435 -7.384 21.074 1.00 83.88 136 GLY A N 1
ATOM 1103 C CA . GLY A 1 136 ? -18.220 -8.090 21.482 1.00 83.88 136 GLY A CA 1
ATOM 1104 C C . GLY A 1 136 ? -17.232 -7.203 22.249 1.00 83.88 136 GLY A C 1
ATOM 1105 O O . GLY A 1 136 ? -17.542 -6.052 22.557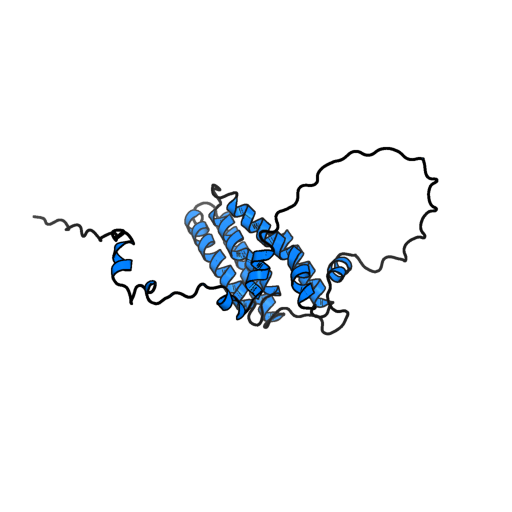 1.00 83.88 136 GLY A O 1
ATOM 1106 N N . PRO A 1 137 ? -16.068 -7.743 22.634 1.00 88.19 137 PRO A N 1
ATOM 1107 C CA . PRO A 1 137 ? -15.087 -7.016 23.433 1.00 88.19 137 PRO A CA 1
ATOM 1108 C C . PRO A 1 137 ? -14.407 -5.889 22.641 1.00 88.19 137 PRO A C 1
ATOM 1110 O O . PRO A 1 137 ? -14.319 -5.926 21.413 1.00 88.19 137 PRO A O 1
ATOM 1113 N N . VAL A 1 138 ? -13.900 -4.883 23.357 1.00 89.12 138 VAL A N 1
ATOM 1114 C CA . VAL A 1 138 ? -13.069 -3.814 22.780 1.00 89.12 138 VAL A CA 1
ATOM 1115 C C . VAL A 1 138 ? -11.750 -4.410 22.296 1.00 89.12 138 VAL A C 1
ATOM 1117 O O . VAL A 1 138 ? -11.124 -5.193 23.012 1.00 89.12 138 VAL A O 1
ATOM 1120 N N . ALA A 1 139 ? -11.329 -4.060 21.079 1.00 87.44 139 ALA A N 1
ATOM 1121 C CA . ALA A 1 139 ? -10.065 -4.533 20.539 1.00 87.44 139 ALA A CA 1
ATOM 1122 C C . ALA A 1 139 ? -8.897 -4.065 21.416 1.00 87.44 139 ALA A C 1
ATOM 1124 O O . ALA A 1 139 ? -8.823 -2.918 21.854 1.00 87.44 139 ALA A O 1
ATOM 1125 N N . SER A 1 140 ? -7.968 -4.969 21.679 1.00 86.75 140 SER A N 1
ATOM 1126 C CA . SER A 1 140 ? -6.742 -4.720 22.432 1.00 86.75 140 SER A CA 1
ATOM 1127 C C . SER A 1 140 ? -5.619 -5.555 21.831 1.00 86.75 140 SER A C 1
ATOM 1129 O O . SER A 1 140 ? -5.860 -6.441 21.013 1.00 86.75 140 SER A O 1
ATOM 1131 N N . THR A 1 141 ? -4.374 -5.333 22.241 1.00 76.50 141 THR A N 1
ATOM 1132 C CA . THR A 1 141 ? -3.232 -6.127 21.749 1.00 76.50 141 THR A CA 1
ATOM 1133 C C . THR A 1 141 ? -3.380 -7.634 22.007 1.00 76.50 141 THR A C 1
ATOM 1135 O O . THR A 1 141 ? -2.838 -8.430 21.252 1.00 76.50 141 THR A O 1
ATOM 1138 N N . ALA A 1 142 ? -4.173 -8.044 23.004 1.00 72.62 142 ALA A N 1
ATOM 1139 C CA . ALA A 1 142 ? -4.536 -9.445 23.247 1.00 72.62 142 ALA A CA 1
ATOM 1140 C C . ALA A 1 142 ? -5.540 -10.025 22.221 1.00 72.62 142 ALA A C 1
ATOM 1142 O O . ALA A 1 142 ? -5.609 -11.242 22.029 1.00 72.62 142 ALA A O 1
ATOM 1143 N N . SER A 1 143 ? -6.304 -9.176 21.528 1.00 73.44 143 SER A N 1
ATOM 1144 C CA . SER A 1 143 ? -7.288 -9.582 20.515 1.00 73.44 143 SER A CA 1
ATOM 1145 C C . SER A 1 143 ? -6.623 -10.179 19.274 1.00 73.44 143 SER A C 1
ATOM 1147 O O . SER A 1 143 ? -7.151 -11.123 18.690 1.00 73.44 143 SER A O 1
ATOM 1149 N N . THR A 1 144 ? -5.437 -9.691 18.895 1.00 63.56 144 THR A N 1
ATOM 1150 C CA . THR A 1 144 ? -4.686 -10.219 17.741 1.00 63.56 144 THR A CA 1
ATOM 1151 C C . THR A 1 144 ? -4.199 -11.650 17.980 1.00 63.56 144 THR A C 1
ATOM 1153 O O . THR A 1 144 ? -4.194 -12.453 17.051 1.00 63.56 144 THR A O 1
ATOM 1156 N N . LEU A 1 145 ? -3.866 -12.002 19.227 1.00 61.22 145 LEU A N 1
ATOM 1157 C CA . LEU A 1 145 ? -3.470 -13.358 19.630 1.00 61.22 145 LEU A CA 1
ATOM 1158 C C . LEU A 1 145 ? -4.655 -14.336 19.620 1.00 61.22 145 LEU A C 1
ATOM 1160 O O . LEU A 1 145 ? -4.493 -15.510 19.284 1.00 61.22 145 LEU A O 1
ATOM 1164 N N . SER A 1 146 ? -5.854 -13.843 19.942 1.00 59.53 146 SER A N 1
ATOM 1165 C CA . SER A 1 146 ? -7.077 -14.657 19.962 1.00 59.53 146 SER A CA 1
ATOM 1166 C C . SER A 1 146 ? -7.566 -15.005 18.553 1.00 59.53 146 SER A C 1
ATOM 1168 O O . SER A 1 146 ? -8.004 -16.124 18.319 1.00 59.53 146 SER A O 1
ATOM 1170 N N . VAL A 1 147 ? -7.437 -14.084 17.589 1.00 59.06 147 VAL A N 1
ATOM 1171 C CA . VAL A 1 147 ? -7.838 -14.305 16.182 1.00 59.06 147 VAL A CA 1
ATOM 1172 C C . VAL A 1 147 ? -6.865 -15.225 15.431 1.00 59.06 147 VAL A C 1
ATOM 1174 O O . VAL A 1 147 ? -7.254 -15.881 14.467 1.00 59.06 147 VAL A O 1
ATOM 1177 N N . LEU A 1 148 ? -5.604 -15.299 15.868 1.00 55.28 148 LEU A N 1
ATOM 1178 C CA . LEU A 1 148 ? -4.591 -16.197 15.297 1.00 55.28 148 LEU A CA 1
ATOM 1179 C C . LEU A 1 148 ? -4.619 -17.614 15.900 1.00 55.28 148 LEU A C 1
ATOM 1181 O O . LEU A 1 148 ? -3.896 -18.487 15.421 1.00 55.28 148 LEU A O 1
ATOM 1185 N N . SER A 1 149 ? -5.455 -17.856 16.914 1.00 45.69 149 SER A N 1
ATOM 1186 C CA . SER A 1 149 ? -5.640 -19.175 17.522 1.00 45.69 149 SER A CA 1
ATOM 1187 C C . SER A 1 149 ? -6.840 -19.899 16.890 1.00 45.69 149 SER A C 1
ATOM 1189 O O . SER A 1 149 ? -7.930 -19.327 16.822 1.00 45.69 149 SER A O 1
ATOM 1191 N N . PRO A 1 150 ? -6.698 -21.150 16.417 1.00 40.25 150 PRO A N 1
ATOM 1192 C CA . PRO A 1 150 ? -7.821 -21.907 15.876 1.00 40.25 150 PRO A CA 1
ATOM 1193 C C . PRO A 1 150 ? -8.743 -22.401 17.005 1.00 40.25 150 PRO A C 1
ATOM 1195 O O . PRO A 1 150 ? -8.504 -23.462 17.566 1.00 40.25 150 PRO A O 1
ATOM 1198 N N . GLY A 1 151 ? -9.814 -21.655 17.300 1.00 45.16 151 GLY A N 1
ATOM 1199 C CA . GLY A 1 151 ? -10.976 -22.109 18.089 1.00 45.16 151 GLY A CA 1
ATOM 1200 C C . GLY A 1 151 ? -10.706 -22.511 19.554 1.00 45.16 151 GLY A C 1
ATOM 1201 O O . GLY A 1 151 ? -9.559 -22.553 19.995 1.00 45.16 151 GLY A O 1
ATOM 1202 N N . PRO A 1 152 ? -11.758 -22.782 20.355 1.00 45.22 152 PRO A N 1
ATOM 1203 C CA . PRO A 1 152 ? -11.612 -23.109 21.769 1.00 45.22 152 PRO A CA 1
ATOM 1204 C C . PRO A 1 152 ? -11.075 -24.537 21.917 1.00 45.22 152 PRO A C 1
ATOM 1206 O O . PRO A 1 152 ? -11.824 -25.510 21.985 1.00 45.22 152 PRO A O 1
ATOM 1209 N N . GLY A 1 153 ? -9.750 -24.654 21.932 1.00 42.47 153 GLY A N 1
ATOM 1210 C CA . GLY A 1 153 ? -9.056 -25.839 22.407 1.00 42.47 153 GLY A CA 1
ATOM 1211 C C . GLY A 1 153 ? -9.372 -26.068 23.884 1.00 42.47 153 GLY A C 1
ATOM 1212 O O . GLY A 1 153 ? -9.425 -25.128 24.674 1.00 42.47 153 GLY A O 1
ATOM 1213 N N . LEU A 1 154 ? -9.626 -27.333 24.199 1.00 44.12 154 LEU A N 1
ATOM 1214 C CA . LEU A 1 154 ? -9.878 -27.942 25.505 1.00 44.12 154 LEU A CA 1
ATOM 1215 C C . LEU A 1 154 ? -9.094 -27.302 26.674 1.00 44.12 154 LEU A C 1
ATOM 1217 O O . LEU A 1 154 ? -7.995 -26.785 26.459 1.00 44.12 154 LEU A O 1
ATOM 1221 N N . PRO A 1 155 ? -9.619 -27.375 27.918 1.00 46.09 155 PRO A N 1
ATOM 1222 C CA . PRO A 1 155 ? -8.924 -26.859 29.094 1.00 46.09 155 PRO A CA 1
ATOM 1223 C C . PRO A 1 155 ? -7.491 -27.411 29.157 1.00 46.09 155 PRO A C 1
ATOM 1225 O O . PRO A 1 155 ? -7.278 -28.582 28.824 1.00 46.09 155 PRO A O 1
ATOM 1228 N N . PRO A 1 156 ? -6.506 -26.581 29.550 1.00 49.56 156 PRO A N 1
ATOM 1229 C CA . PRO A 1 156 ? -5.110 -26.989 29.563 1.00 49.56 156 PRO A CA 1
ATOM 1230 C C . PRO A 1 156 ? -4.944 -28.245 30.432 1.00 49.56 156 PRO A C 1
ATOM 1232 O O . PRO A 1 156 ? -5.553 -28.319 31.506 1.00 49.56 156 PRO A O 1
ATOM 1235 N N . PRO A 1 157 ? -4.150 -29.241 29.995 1.00 52.38 157 PRO A N 1
ATOM 1236 C CA . PRO A 1 157 ? -3.847 -30.386 30.838 1.00 52.38 157 PRO A CA 1
ATOM 1237 C C . PRO A 1 157 ? -3.188 -29.897 32.139 1.00 52.38 157 PRO A C 1
ATOM 1239 O O . PRO A 1 157 ? -2.457 -28.900 32.117 1.00 52.38 157 PRO A O 1
ATOM 1242 N N . PRO A 1 158 ? -3.458 -30.562 33.277 1.00 54.19 158 PRO A N 1
ATOM 1243 C CA . PRO A 1 158 ? -2.886 -30.176 34.559 1.00 54.19 158 PRO A CA 1
ATOM 1244 C C . PRO A 1 158 ? -1.351 -30.144 34.472 1.00 54.19 158 PRO A C 1
ATOM 1246 O O . PRO A 1 158 ? -0.760 -30.963 33.761 1.00 54.19 158 PRO A O 1
ATOM 1249 N N . PRO A 1 159 ? -0.698 -29.196 35.168 1.00 52.72 159 PRO A N 1
ATOM 1250 C CA . PRO A 1 159 ? 0.745 -29.034 35.094 1.00 52.72 159 PRO A CA 1
ATOM 1251 C C . PRO A 1 159 ? 1.452 -30.318 35.559 1.00 52.72 159 PRO A C 1
ATOM 1253 O O . PRO A 1 159 ? 1.038 -30.910 36.561 1.00 52.72 159 PRO A O 1
ATOM 1256 N N . PRO A 1 160 ? 2.515 -30.763 34.862 1.00 60.81 160 PRO A N 1
ATOM 1257 C CA . PRO A 1 160 ? 3.333 -31.866 35.341 1.00 60.81 160 PRO A CA 1
ATOM 1258 C C . PRO A 1 160 ? 3.993 -31.492 36.681 1.00 60.81 160 PRO A C 1
ATOM 1260 O O . PRO A 1 160 ? 4.308 -30.317 36.903 1.00 60.81 160 PRO A O 1
ATOM 1263 N N . PRO A 1 161 ? 4.202 -32.468 37.584 1.00 50.66 161 PRO A N 1
ATOM 1264 C CA . PRO A 1 161 ? 4.842 -32.223 38.870 1.00 50.66 161 PRO A CA 1
ATOM 1265 C C . PRO A 1 161 ? 6.255 -31.641 38.678 1.00 50.66 161 PRO A C 1
ATOM 1267 O O . PRO A 1 161 ? 6.946 -32.010 37.722 1.00 50.66 161 PRO A O 1
ATOM 1270 N N . PRO A 1 162 ? 6.691 -30.728 39.565 1.00 51.41 162 PRO A N 1
ATOM 1271 C CA . PRO A 1 162 ? 7.969 -30.045 39.426 1.00 51.41 162 PRO A CA 1
ATOM 1272 C C . PRO A 1 162 ? 9.139 -31.041 39.506 1.00 51.41 162 PRO A C 1
ATOM 1274 O O . PRO A 1 162 ? 9.152 -31.893 40.400 1.00 51.41 162 PRO A O 1
ATOM 1277 N N . PRO A 1 163 ? 10.133 -30.948 38.604 1.00 60.03 163 PRO A N 1
ATOM 1278 C CA . PRO A 1 163 ? 11.334 -31.765 38.694 1.00 60.03 163 PRO A CA 1
ATOM 1279 C C . PRO A 1 163 ? 12.194 -31.354 39.908 1.00 60.03 163 PRO A C 1
ATOM 1281 O O . PRO A 1 163 ? 12.244 -30.168 40.249 1.00 60.03 163 PRO A O 1
ATOM 1284 N N . PRO A 1 164 ? 12.896 -32.306 40.554 1.00 45.38 164 PRO A N 1
ATOM 1285 C CA . PRO A 1 164 ? 13.833 -32.013 41.636 1.00 45.38 164 PRO A CA 1
ATOM 1286 C C . PRO A 1 164 ? 14.965 -31.102 41.149 1.00 45.38 164 PRO A C 1
ATOM 1288 O O . PRO A 1 164 ? 15.590 -31.370 40.122 1.00 45.38 164 PRO A O 1
ATOM 1291 N N . GLY A 1 165 ? 15.223 -30.025 41.890 1.00 44.09 165 GLY A N 1
ATOM 1292 C CA . GLY A 1 165 ? 16.244 -29.035 41.550 1.00 44.09 165 GLY A CA 1
ATOM 1293 C C . GLY A 1 165 ? 17.675 -29.537 41.787 1.00 44.09 165 GLY A C 1
ATOM 1294 O O . GLY A 1 165 ? 17.936 -30.134 42.834 1.00 44.09 165 GLY A O 1
ATOM 1295 N N . PRO A 1 166 ? 18.617 -29.251 40.872 1.00 45.00 166 PRO A N 1
ATOM 1296 C CA . PRO A 1 166 ? 20.048 -29.336 41.149 1.00 45.00 166 PRO A CA 1
ATOM 1297 C C . PRO A 1 166 ? 20.688 -27.955 41.444 1.00 45.00 166 PRO A C 1
ATOM 1299 O O . PRO A 1 166 ? 20.088 -26.920 41.155 1.00 45.00 166 PRO A O 1
ATOM 1302 N N . PRO A 1 167 ? 21.894 -27.956 42.047 1.00 38.50 167 PRO A N 1
ATOM 1303 C CA . PRO A 1 167 ? 22.481 -26.884 42.868 1.00 38.50 167 PRO A CA 1
ATOM 1304 C C . PRO A 1 167 ? 23.098 -25.719 42.058 1.00 38.50 167 PRO A C 1
ATOM 1306 O O . PRO A 1 167 ? 23.202 -25.816 40.834 1.00 38.50 167 PRO A O 1
ATOM 1309 N N . PRO A 1 168 ? 23.498 -24.602 42.711 1.00 44.81 168 PRO A N 1
ATOM 1310 C CA . PRO A 1 168 ? 23.891 -23.378 42.015 1.00 44.81 168 PRO A CA 1
ATOM 1311 C C . PRO A 1 168 ? 25.315 -23.480 41.460 1.00 44.81 168 PRO A C 1
ATOM 1313 O O . PRO A 1 168 ? 26.120 -24.232 42.009 1.00 44.81 168 PRO A O 1
ATOM 1316 N N . LEU A 1 169 ? 25.631 -22.672 40.433 1.00 34.19 169 LEU A N 1
ATOM 1317 C CA . LEU A 1 169 ? 26.730 -21.689 40.466 1.00 34.19 169 LEU A CA 1
ATOM 1318 C C . LEU A 1 169 ? 27.053 -21.025 39.098 1.00 34.19 169 LEU A C 1
ATOM 1320 O O . LEU A 1 169 ? 27.004 -21.656 38.046 1.00 34.19 169 LEU A O 1
ATOM 1324 N N . PHE A 1 170 ? 27.507 -19.771 39.241 1.00 31.42 170 PHE A N 1
ATOM 1325 C CA . PHE A 1 170 ? 28.356 -18.898 38.409 1.00 31.42 170 PHE A CA 1
ATOM 1326 C C . PHE A 1 170 ? 27.776 -17.990 37.303 1.00 31.42 170 PHE A C 1
ATOM 1328 O O . PHE A 1 170 ? 27.299 -18.417 36.255 1.00 31.42 170 PHE A O 1
ATOM 1335 N N . GLU A 1 171 ? 27.955 -16.689 37.579 1.00 39.00 171 GLU A N 1
ATOM 1336 C CA . GLU A 1 171 ? 27.955 -15.520 36.698 1.00 39.00 171 GLU A CA 1
ATOM 1337 C C . GLU A 1 171 ? 28.806 -15.683 35.434 1.00 39.00 171 GLU A C 1
ATOM 1339 O O . GLU A 1 171 ? 29.945 -16.148 35.486 1.00 39.00 171 GLU A O 1
ATOM 1344 N N . ASN A 1 172 ? 28.303 -15.131 34.326 1.00 31.80 172 ASN A N 1
ATOM 1345 C CA . ASN A 1 172 ? 29.162 -14.398 33.405 1.00 31.80 172 ASN A CA 1
ATOM 1346 C C . ASN A 1 172 ? 28.384 -13.271 32.707 1.00 31.80 172 ASN A C 1
ATOM 1348 O O . ASN A 1 172 ? 27.276 -13.474 32.205 1.00 31.80 172 ASN A O 1
ATOM 1352 N N . GLU A 1 173 ? 28.977 -12.080 32.707 1.00 40.72 173 GLU A N 1
ATOM 1353 C CA . GLU A 1 173 ? 28.462 -10.868 32.080 1.00 40.72 173 GLU A CA 1
ATOM 1354 C C . GLU A 1 173 ? 28.481 -10.960 30.547 1.00 40.72 173 GLU A C 1
ATOM 1356 O O . GLU A 1 173 ? 29.430 -11.450 29.934 1.00 40.72 173 GLU A O 1
ATOM 1361 N N . GLY A 1 174 ? 27.443 -10.413 29.910 1.00 33.66 174 GLY A N 1
ATOM 1362 C CA . GLY A 1 174 ? 27.341 -10.303 28.457 1.00 33.66 174 GLY A CA 1
ATOM 1363 C C . GLY A 1 174 ? 26.399 -9.176 28.042 1.00 33.66 174 GLY A C 1
ATOM 1364 O O . GLY A 1 174 ? 25.184 -9.356 27.999 1.00 33.66 174 GLY A O 1
ATOM 1365 N N . LYS A 1 175 ? 26.990 -8.009 27.758 1.00 36.62 175 LYS A N 1
ATOM 1366 C CA . LYS A 1 175 ? 26.413 -6.787 27.162 1.00 36.62 175 LYS A CA 1
ATOM 1367 C C . LYS A 1 175 ? 25.214 -7.026 26.225 1.00 36.62 175 LYS A C 1
ATOM 1369 O O . LYS A 1 175 ? 25.334 -7.736 25.230 1.00 36.62 175 LYS A O 1
ATOM 1374 N N . ARG A 1 176 ? 24.110 -6.304 26.465 1.00 34.12 176 ARG A N 1
ATOM 1375 C CA . ARG A 1 176 ? 23.076 -6.004 25.457 1.00 34.12 176 ARG A CA 1
ATOM 1376 C C . ARG A 1 176 ? 23.259 -4.573 24.955 1.00 34.12 176 ARG A C 1
ATOM 1378 O O . ARG A 1 176 ? 23.321 -3.6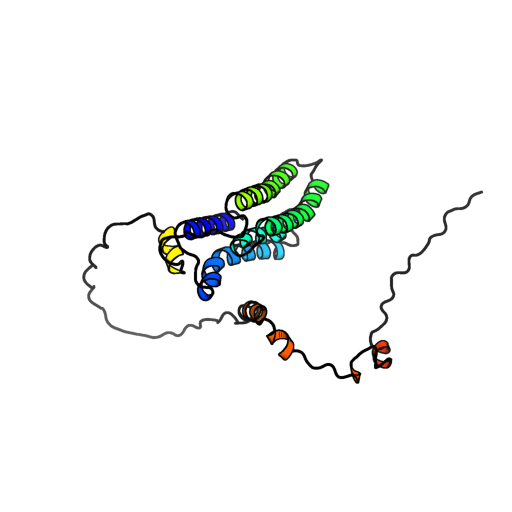44 25.754 1.00 34.12 176 ARG A O 1
ATOM 1385 N N . GLU A 1 177 ? 23.355 -4.423 23.640 1.00 39.97 177 GLU A N 1
ATOM 1386 C CA . GLU A 1 177 ? 23.300 -3.136 22.946 1.00 39.97 177 GLU A CA 1
ATOM 1387 C C . GLU A 1 177 ? 21.851 -2.627 22.870 1.00 39.97 177 GLU A C 1
ATOM 1389 O O . GLU A 1 177 ? 20.928 -3.365 22.522 1.00 39.97 177 GLU A O 1
ATOM 1394 N N . GLU A 1 178 ? 21.676 -1.350 23.202 1.00 38.75 178 GLU A N 1
ATOM 1395 C CA . GLU A 1 178 ? 20.429 -0.582 23.139 1.00 38.75 178 GLU A CA 1
ATOM 1396 C C . GLU A 1 178 ? 20.098 -0.149 21.694 1.00 38.75 178 GLU A C 1
ATOM 1398 O O . GLU A 1 178 ? 20.950 0.440 21.019 1.00 38.75 178 GLU A O 1
ATOM 1403 N N . PRO A 1 179 ? 18.859 -0.332 21.202 1.00 42.06 179 PRO A N 1
ATOM 1404 C CA . PRO A 1 179 ? 18.398 0.329 19.991 1.00 42.06 179 PRO A CA 1
ATOM 1405 C C . PRO A 1 179 ? 18.017 1.788 20.298 1.00 42.06 179 PRO A C 1
ATOM 1407 O O . PRO A 1 179 ? 17.063 2.074 21.012 1.00 42.06 179 PRO A O 1
ATOM 1410 N N . SER A 1 180 ? 18.766 2.725 19.713 1.00 44.84 180 SER A N 1
ATOM 1411 C CA . SER A 1 180 ? 18.615 4.180 19.886 1.00 44.84 180 SER A CA 1
ATOM 1412 C C . SER A 1 180 ? 17.157 4.718 19.829 1.00 44.84 180 SER A C 1
ATOM 1414 O O . SER A 1 180 ? 16.391 4.334 18.938 1.00 44.84 180 SER A O 1
ATOM 1416 N N . PRO A 1 181 ? 16.784 5.702 20.677 1.00 48.72 181 PRO A N 1
ATOM 1417 C CA . PRO A 1 181 ? 15.409 6.211 20.842 1.00 48.72 181 PRO A CA 1
ATOM 1418 C C . PRO A 1 181 ? 14.938 7.181 19.736 1.00 48.72 181 PRO A C 1
ATOM 1420 O O . PRO A 1 181 ? 13.953 7.902 19.890 1.00 48.72 181 PRO A O 1
ATOM 1423 N N . SER A 1 182 ? 15.628 7.242 18.597 1.00 56.19 182 SER A N 1
ATOM 1424 C CA . SER A 1 182 ? 15.588 8.429 17.732 1.00 56.19 182 SER A CA 1
ATOM 1425 C C . SER A 1 182 ? 14.369 8.532 16.794 1.00 56.19 182 SER A C 1
ATOM 1427 O O . SER A 1 182 ? 14.137 9.589 16.216 1.00 56.19 182 SER A O 1
ATOM 1429 N N . ARG A 1 183 ? 13.549 7.476 16.629 1.00 54.78 183 ARG A N 1
ATOM 1430 C CA . ARG A 1 183 ? 12.415 7.490 15.668 1.00 54.78 183 ARG A CA 1
ATOM 1431 C C . ARG A 1 183 ? 11.019 7.333 16.267 1.00 54.78 183 ARG A C 1
ATOM 1433 O O . ARG A 1 183 ? 10.075 7.854 15.678 1.00 54.78 183 ARG A O 1
ATOM 1440 N N . SER A 1 184 ? 10.877 6.738 17.452 1.00 53.06 184 SER A N 1
ATOM 1441 C CA . SER A 1 184 ? 9.611 6.787 18.208 1.00 53.06 184 SER A CA 1
ATOM 1442 C C . SER A 1 184 ? 9.268 8.221 18.632 1.00 53.06 184 SER A C 1
ATOM 1444 O O . SER A 1 184 ? 8.098 8.584 18.715 1.00 53.06 184 SER A O 1
ATOM 1446 N N . ALA A 1 185 ? 10.292 9.066 18.796 1.00 55.94 185 ALA A N 1
ATOM 1447 C CA . ALA A 1 185 ? 10.134 10.496 19.018 1.00 55.94 185 ALA A CA 1
ATOM 1448 C C . ALA A 1 185 ? 9.488 11.221 17.822 1.00 55.94 185 ALA A C 1
ATOM 1450 O O . ALA A 1 185 ? 8.660 12.096 18.032 1.00 55.94 185 ALA A O 1
ATOM 1451 N N . LEU A 1 186 ? 9.787 10.836 16.573 1.00 56.56 186 LEU A N 1
ATOM 1452 C CA . LEU A 1 186 ? 9.271 11.533 15.382 1.00 56.56 186 LEU A CA 1
ATOM 1453 C C . LEU A 1 186 ? 7.759 11.352 15.198 1.00 56.56 186 LEU A C 1
ATOM 1455 O O . LEU A 1 186 ? 7.066 12.300 14.838 1.00 56.56 186 LEU A O 1
ATOM 1459 N N . PHE A 1 187 ? 7.237 10.162 15.501 1.00 55.06 187 PHE A N 1
ATOM 1460 C CA . PHE A 1 187 ? 5.793 9.911 15.477 1.00 55.06 187 PHE A CA 1
ATOM 1461 C C . PHE A 1 187 ? 5.071 10.550 16.671 1.00 55.06 187 PHE A C 1
ATOM 1463 O O . PHE A 1 187 ? 3.959 11.044 16.511 1.00 55.06 187 PHE A O 1
ATOM 1470 N N . ALA A 1 188 ? 5.718 10.628 17.839 1.00 59.88 188 ALA A N 1
ATOM 1471 C CA . ALA A 1 188 ? 5.191 11.378 18.979 1.00 59.88 188 ALA A CA 1
ATOM 1472 C C . ALA A 1 188 ? 5.191 12.903 18.735 1.00 59.88 188 ALA A C 1
ATOM 1474 O O . ALA A 1 188 ? 4.308 13.606 19.221 1.00 59.88 188 ALA A O 1
ATOM 1475 N N . GLN A 1 189 ? 6.144 13.423 17.951 1.00 55.22 189 GLN A N 1
ATOM 1476 C CA . GLN A 1 189 ? 6.230 14.843 17.593 1.00 55.22 189 GLN A CA 1
ATOM 1477 C C . GLN A 1 189 ? 5.111 15.280 16.634 1.00 55.22 189 GLN A C 1
ATOM 1479 O O . GLN A 1 189 ? 4.681 16.431 16.686 1.00 55.22 189 GLN A O 1
ATOM 1484 N N . LEU A 1 190 ? 4.625 14.373 15.777 1.00 55.16 190 LEU A N 1
ATOM 1485 C CA . LEU A 1 190 ? 3.561 14.671 14.812 1.00 55.16 190 LEU A CA 1
ATOM 1486 C C . LEU A 1 190 ? 2.173 14.835 15.460 1.00 55.16 190 LEU A C 1
ATOM 1488 O O . LEU A 1 190 ? 1.321 15.504 14.885 1.00 55.16 190 LEU A O 1
ATOM 1492 N N . ASN A 1 191 ? 1.959 14.288 16.661 1.00 56.19 191 ASN A N 1
ATOM 1493 C CA . ASN A 1 191 ? 0.679 14.347 17.380 1.00 56.19 191 ASN A CA 1
ATOM 1494 C C . ASN A 1 191 ? 0.554 15.544 18.352 1.00 56.19 191 ASN A C 1
ATOM 1496 O O . ASN A 1 191 ? -0.335 15.557 19.198 1.00 56.19 191 ASN A O 1
ATOM 1500 N N . GLN A 1 192 ? 1.414 16.568 18.255 1.00 56.47 192 GLN A N 1
ATOM 1501 C CA . GLN A 1 192 ? 1.434 17.698 19.206 1.00 56.47 192 GLN A CA 1
ATOM 1502 C C . GLN A 1 192 ? 0.469 18.864 18.893 1.00 56.47 192 GLN A C 1
ATOM 1504 O O . GLN A 1 192 ? 0.474 19.862 19.617 1.00 56.47 192 GLN A O 1
ATOM 1509 N N . GLY A 1 193 ? -0.374 18.763 17.858 1.00 62.94 193 GLY A N 1
ATOM 1510 C CA . GLY A 1 193 ? -1.415 19.762 17.558 1.00 62.94 193 GLY A CA 1
ATOM 1511 C C . GLY A 1 193 ? -0.913 21.221 17.536 1.00 62.94 193 GLY A C 1
ATOM 1512 O O . GLY A 1 193 ? 0.194 21.505 17.074 1.00 62.94 193 GLY A O 1
ATOM 1513 N N . GLU A 1 194 ? -1.710 22.158 18.073 1.00 54.97 194 GLU A N 1
ATOM 1514 C CA . GLU A 1 194 ? -1.407 23.607 18.155 1.00 54.97 194 GLU A CA 1
ATOM 1515 C C . GLU A 1 194 ? -0.135 23.956 18.970 1.00 54.97 194 GLU A C 1
ATOM 1517 O O . GLU A 1 194 ? 0.377 25.078 18.889 1.00 54.97 194 GLU A O 1
ATOM 1522 N N . GLY A 1 195 ? 0.429 23.000 19.721 1.00 56.12 195 GLY A N 1
ATOM 1523 C CA . GLY A 1 195 ? 1.635 23.175 20.539 1.00 56.12 195 GLY A CA 1
ATOM 1524 C C . GLY A 1 195 ? 2.947 23.283 19.752 1.00 56.12 195 GLY A C 1
ATOM 1525 O O . GLY A 1 195 ? 3.926 23.809 20.282 1.00 56.12 195 GLY A O 1
ATOM 1526 N N . ILE A 1 196 ? 2.968 22.871 18.478 1.00 57.25 196 ILE A N 1
ATOM 1527 C CA . ILE A 1 196 ? 4.160 22.913 17.603 1.00 57.25 196 ILE A CA 1
ATOM 1528 C C . ILE A 1 196 ? 4.692 24.345 17.408 1.00 57.25 196 ILE A C 1
ATOM 1530 O O . ILE A 1 196 ? 5.889 24.553 17.215 1.00 57.25 196 ILE A O 1
ATOM 1534 N N . THR A 1 197 ? 3.828 25.354 17.525 1.00 54.69 197 THR A N 1
ATOM 1535 C CA . THR A 1 197 ? 4.207 26.764 17.342 1.00 54.69 197 THR A CA 1
ATOM 1536 C C .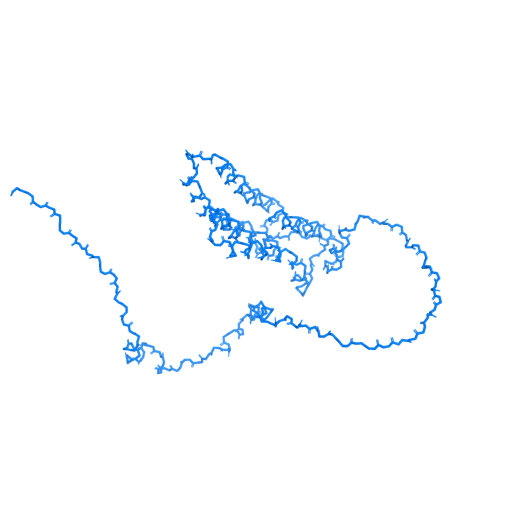 THR A 1 197 ? 4.975 27.359 18.527 1.00 54.69 197 THR A C 1
ATOM 1538 O O . THR A 1 197 ? 5.689 28.343 18.348 1.00 54.69 197 THR A O 1
ATOM 1541 N N . LYS A 1 198 ? 4.908 26.746 19.720 1.00 60.69 198 LYS A N 1
ATOM 1542 C CA . LYS A 1 198 ? 5.608 27.228 20.928 1.00 60.69 198 LYS A CA 1
ATOM 1543 C C . LYS A 1 198 ? 7.113 26.940 20.917 1.00 60.69 198 LYS A C 1
ATOM 1545 O O . LYS A 1 198 ? 7.853 27.575 21.661 1.00 60.69 198 LYS A O 1
ATOM 1550 N N . GLY A 1 199 ? 7.563 25.997 20.085 1.00 62.78 199 GLY A N 1
ATOM 1551 C CA . GLY A 1 199 ? 8.979 25.642 19.923 1.00 62.78 199 GLY A CA 1
ATOM 1552 C C . GLY A 1 199 ? 9.703 26.412 18.814 1.00 62.78 199 GLY A C 1
ATOM 1553 O O . GLY A 1 199 ? 10.909 26.245 18.638 1.00 62.78 199 GLY A O 1
ATOM 1554 N N . LEU A 1 200 ? 8.990 27.242 18.047 1.00 62.69 200 LEU A N 1
ATOM 1555 C CA . LEU A 1 200 ? 9.582 28.018 16.962 1.00 62.69 200 LEU A CA 1
ATOM 1556 C C . LEU A 1 200 ? 10.223 29.290 17.521 1.00 62.69 200 LEU A C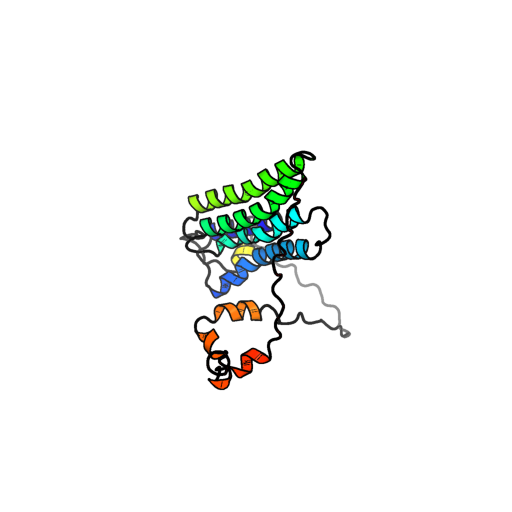 1
ATOM 1558 O O . LEU A 1 200 ? 9.583 30.084 18.209 1.00 62.69 200 LEU A O 1
ATOM 1562 N N . ARG A 1 201 ? 11.504 29.500 17.201 1.00 67.81 201 ARG A N 1
ATOM 1563 C CA . ARG A 1 201 ? 12.227 30.726 17.554 1.00 67.81 201 ARG A CA 1
ATOM 1564 C C . ARG A 1 201 ? 11.485 31.939 16.989 1.00 67.81 201 ARG A C 1
ATOM 1566 O O . ARG A 1 201 ? 11.224 32.004 15.789 1.00 67.81 201 ARG A O 1
ATOM 1573 N N . HIS A 1 202 ? 11.210 32.924 17.841 1.00 66.81 202 HIS A N 1
ATOM 1574 C CA . HIS A 1 202 ? 10.647 34.196 17.403 1.00 66.81 202 HIS A CA 1
ATOM 1575 C C . HIS A 1 202 ? 11.644 34.925 16.489 1.00 66.81 202 HIS A C 1
ATOM 1577 O O . HIS A 1 202 ? 12.771 35.223 16.892 1.00 66.81 202 HIS A O 1
ATOM 1583 N N . VAL A 1 203 ? 11.230 35.186 15.250 1.00 67.00 203 VAL A N 1
ATOM 1584 C CA . VAL A 1 203 ? 12.033 35.905 14.254 1.00 67.00 203 VAL A CA 1
ATOM 1585 C C . VAL A 1 203 ? 11.869 37.401 14.508 1.00 67.00 203 VAL A C 1
ATOM 1587 O O . VAL A 1 203 ? 10.810 37.972 14.228 1.00 67.00 203 VAL A O 1
ATOM 1590 N N . THR A 1 204 ? 12.907 38.030 15.059 1.00 72.25 204 THR A N 1
ATOM 1591 C CA . THR A 1 204 ? 12.943 39.482 15.277 1.00 72.25 204 THR A CA 1
ATOM 1592 C C . THR A 1 204 ? 12.908 40.224 13.942 1.00 72.25 204 THR A C 1
ATOM 1594 O O . THR A 1 204 ? 13.249 39.669 12.895 1.00 72.25 204 THR A O 1
ATOM 1597 N N . ASP A 1 205 ? 12.457 41.479 13.950 1.00 68.25 205 ASP A N 1
ATOM 1598 C CA . ASP A 1 205 ? 12.283 42.259 12.719 1.00 68.25 205 ASP A CA 1
ATOM 1599 C C . ASP A 1 205 ? 13.577 42.386 11.899 1.00 68.25 205 ASP A C 1
ATOM 1601 O O . ASP A 1 205 ? 13.513 42.376 10.670 1.00 68.25 205 ASP A O 1
ATOM 1605 N N . ASP A 1 206 ? 14.739 42.356 12.555 1.00 67.31 206 ASP A N 1
ATOM 1606 C CA . ASP A 1 206 ? 16.045 42.379 11.896 1.00 67.31 206 ASP A CA 1
ATOM 1607 C C . ASP A 1 206 ? 16.332 41.147 11.030 1.00 67.31 206 ASP A C 1
ATOM 1609 O O . ASP A 1 206 ? 17.169 41.215 10.136 1.00 67.31 206 ASP A O 1
ATOM 1613 N N . GLN A 1 207 ? 15.644 40.028 11.272 1.00 65.81 207 GLN A N 1
ATOM 1614 C CA . GLN A 1 207 ? 15.807 38.762 10.549 1.00 65.81 207 GLN A CA 1
ATOM 1615 C C . GLN A 1 207 ? 14.793 38.595 9.411 1.00 65.81 207 GLN A C 1
ATOM 1617 O O . GLN A 1 207 ? 14.860 37.634 8.641 1.00 65.81 207 GLN A O 1
ATOM 1622 N N . LYS A 1 208 ? 13.840 39.524 9.283 1.00 73.56 208 LYS A N 1
ATOM 1623 C CA . LYS A 1 208 ? 12.843 39.500 8.215 1.00 73.56 208 LYS A CA 1
ATOM 1624 C C . LYS A 1 208 ? 13.447 40.130 6.967 1.00 73.56 208 LYS A C 1
ATOM 1626 O O . LYS A 1 208 ? 13.686 41.332 6.910 1.00 73.56 208 LYS A O 1
ATOM 1631 N N . THR A 1 209 ? 13.631 39.328 5.924 1.00 69.75 209 THR A N 1
ATOM 1632 C CA . THR A 1 209 ? 14.299 39.729 4.671 1.00 69.75 209 THR A CA 1
ATOM 1633 C C . THR A 1 209 ? 13.619 40.905 3.956 1.00 69.75 209 THR A C 1
ATOM 1635 O O . THR A 1 209 ? 14.265 41.604 3.185 1.00 69.75 209 THR A O 1
ATOM 1638 N N . TYR A 1 210 ? 12.329 41.155 4.218 1.00 74.25 210 TYR A N 1
ATOM 1639 C CA . TYR A 1 210 ? 11.604 42.310 3.671 1.00 74.25 210 TYR A CA 1
ATOM 1640 C C . TYR A 1 210 ? 11.794 43.607 4.479 1.00 74.25 210 TYR A C 1
ATOM 1642 O O . TYR A 1 210 ? 11.520 44.680 3.954 1.00 74.25 210 TYR A O 1
ATOM 1650 N N . LYS A 1 211 ? 12.255 43.519 5.736 1.00 71.88 211 LYS A N 1
ATOM 1651 C CA . LYS A 1 211 ? 12.559 44.671 6.603 1.00 71.88 211 LYS A CA 1
ATOM 1652 C C . LYS A 1 211 ? 14.051 44.997 6.662 1.00 71.88 211 LYS A C 1
ATOM 1654 O O . LYS A 1 211 ? 14.395 46.121 7.002 1.00 71.88 211 LYS A O 1
ATOM 1659 N N . ASN A 1 212 ? 14.919 44.047 6.301 1.00 61.59 212 ASN A N 1
ATOM 1660 C CA . ASN A 1 212 ? 16.371 44.227 6.296 1.00 61.59 212 ASN A CA 1
ATOM 1661 C C . ASN A 1 212 ? 16.982 43.879 4.919 1.00 61.59 212 ASN A C 1
ATOM 1663 O O . ASN A 1 212 ? 17.333 42.721 4.665 1.00 61.59 212 ASN A O 1
ATOM 1667 N N . PRO A 1 213 ? 17.112 44.863 4.003 1.00 66.56 213 PRO A N 1
ATOM 1668 C CA . PRO A 1 213 ? 17.595 44.654 2.632 1.00 66.56 213 PRO A CA 1
ATOM 1669 C C . PRO A 1 213 ? 19.013 44.069 2.534 1.00 66.56 213 PRO A C 1
ATOM 1671 O O . PRO A 1 213 ? 19.347 43.407 1.553 1.00 66.56 213 PRO A O 1
ATOM 1674 N N . SER A 1 214 ? 19.840 44.274 3.559 1.00 64.38 214 SER A N 1
ATOM 1675 C CA . SER A 1 214 ? 21.215 43.771 3.679 1.00 64.38 214 SER A CA 1
ATOM 1676 C C . SER A 1 214 ? 21.305 42.239 3.773 1.00 64.38 214 SER A C 1
ATOM 1678 O O . SER A 1 214 ? 22.296 41.664 3.326 1.00 64.38 214 SER A O 1
ATOM 1680 N N . LEU A 1 215 ? 20.256 41.546 4.243 1.00 60.09 215 LEU A N 1
ATOM 1681 C CA . LEU A 1 215 ? 20.201 40.073 4.281 1.00 60.09 215 LEU A CA 1
ATOM 1682 C C . LEU A 1 215 ? 20.049 39.430 2.893 1.00 60.09 215 LEU A C 1
ATOM 1684 O O . LEU A 1 215 ? 20.333 38.246 2.721 1.00 60.09 215 LEU A O 1
ATOM 1688 N N . ARG A 1 216 ? 19.636 40.202 1.880 1.00 58.72 216 ARG A N 1
ATOM 1689 C CA . ARG A 1 216 ? 19.524 39.733 0.491 1.00 58.72 216 ARG A CA 1
ATOM 1690 C C . ARG A 1 216 ? 20.888 39.560 -0.186 1.00 58.72 216 ARG A C 1
ATOM 1692 O O . ARG A 1 216 ? 20.984 38.822 -1.159 1.00 58.72 216 ARG A O 1
ATOM 1699 N N . ALA A 1 217 ? 21.934 40.215 0.322 1.00 57.34 217 ALA A N 1
ATOM 1700 C CA . ALA A 1 217 ? 23.258 40.221 -0.298 1.00 57.34 217 ALA A CA 1
ATOM 1701 C C . ALA A 1 217 ? 24.133 39.003 0.067 1.00 57.34 217 ALA A C 1
ATOM 1703 O O . ALA A 1 217 ? 25.073 38.705 -0.664 1.00 57.34 217 ALA A O 1
ATOM 1704 N N . GLN A 1 218 ? 23.836 38.282 1.159 1.00 55.62 218 GLN A N 1
ATOM 1705 C CA . GLN A 1 218 ? 24.643 37.132 1.614 1.00 55.62 218 GLN A CA 1
ATOM 1706 C C . GLN A 1 218 ? 24.202 35.769 1.050 1.00 55.62 218 GLN A C 1
ATOM 1708 O O . GLN A 1 218 ? 24.967 34.808 1.111 1.00 55.62 218 GLN A O 1
ATOM 1713 N N . GLY A 1 219 ? 23.006 35.664 0.465 1.00 49.69 219 GLY A N 1
ATOM 1714 C CA . GLY A 1 219 ? 22.588 34.479 -0.284 1.00 49.69 219 GLY A CA 1
ATOM 1715 C C . GLY A 1 219 ? 23.098 34.567 -1.717 1.00 49.69 219 GLY A C 1
ATOM 1716 O O . GLY A 1 219 ? 22.470 35.220 -2.546 1.00 49.69 219 GLY A O 1
ATOM 1717 N N . GLY A 1 220 ? 24.250 33.950 -1.991 1.00 45.69 220 GLY A N 1
ATOM 1718 C CA . GLY A 1 220 ? 24.884 33.944 -3.309 1.00 45.69 220 GLY A CA 1
ATOM 1719 C C . GLY A 1 220 ? 23.888 33.656 -4.435 1.00 45.69 220 GLY A C 1
ATOM 1720 O O . GLY A 1 220 ? 23.146 32.674 -4.403 1.00 45.69 220 GLY A O 1
ATOM 1721 N N . GLN A 1 221 ? 23.877 34.541 -5.430 1.00 44.59 221 GLN A N 1
ATOM 1722 C CA . GLN A 1 221 ? 23.118 34.378 -6.662 1.00 44.59 221 GLN A CA 1
ATOM 1723 C C . GLN A 1 221 ? 23.570 33.082 -7.347 1.00 44.59 221 GLN A C 1
ATOM 1725 O O . GLN A 1 221 ? 24.679 33.006 -7.871 1.00 44.59 221 GLN A O 1
ATOM 1730 N N . THR A 1 222 ? 22.722 32.056 -7.350 1.00 44.53 222 THR A N 1
ATOM 1731 C CA . THR A 1 222 ? 22.857 30.973 -8.326 1.00 44.53 222 THR A CA 1
ATOM 1732 C C . THR A 1 222 ? 22.344 31.512 -9.663 1.00 44.53 222 THR A C 1
ATOM 1734 O O . THR A 1 222 ? 21.221 32.022 -9.719 1.00 44.53 222 THR A O 1
ATOM 1737 N N . PRO A 1 223 ? 23.140 31.476 -10.748 1.00 44.97 223 PRO A N 1
ATOM 1738 C CA . PRO A 1 223 ? 22.661 31.915 -12.047 1.00 44.97 223 PRO A CA 1
ATOM 1739 C C . PRO A 1 223 ? 21.539 30.982 -12.504 1.00 44.97 223 PRO A C 1
ATOM 1741 O O . PRO A 1 223 ? 21.699 29.762 -12.542 1.00 44.97 223 PRO A O 1
ATOM 1744 N N . SER A 1 224 ? 20.399 31.568 -12.857 1.00 46.19 224 SER A N 1
ATOM 1745 C CA . SER A 1 224 ? 19.330 30.864 -13.569 1.00 46.19 224 SER A CA 1
ATOM 1746 C C . SER A 1 224 ? 19.876 30.382 -14.922 1.00 46.19 224 SER A C 1
ATOM 1748 O O . SER A 1 224 ? 20.609 31.144 -15.556 1.00 46.19 224 SER A O 1
ATOM 1750 N N . PRO A 1 225 ? 19.542 29.177 -15.422 1.00 43.69 225 PRO A N 1
ATOM 1751 C CA . PRO A 1 225 ? 19.958 28.774 -16.757 1.00 43.69 225 PRO A CA 1
ATOM 1752 C C . PRO A 1 225 ? 19.191 29.612 -17.787 1.00 43.69 225 PRO A C 1
ATOM 1754 O O . PRO A 1 225 ? 18.014 29.381 -18.069 1.00 43.69 225 PRO A O 1
ATOM 1757 N N . THR A 1 226 ? 19.860 30.628 -18.323 1.00 41.00 226 THR A N 1
ATOM 1758 C CA . THR A 1 226 ? 19.366 31.442 -19.429 1.00 41.00 226 THR A CA 1
ATOM 1759 C C . THR A 1 226 ? 19.172 30.544 -20.650 1.00 41.00 226 THR A C 1
ATOM 1761 O O . THR A 1 226 ? 20.103 29.876 -21.097 1.00 41.00 226 THR A O 1
ATOM 1764 N N . LYS A 1 227 ? 17.953 30.530 -21.199 1.00 43.94 227 LYS A N 1
ATOM 1765 C CA . LYS A 1 227 ? 17.647 29.933 -22.504 1.00 43.94 227 LYS A CA 1
ATOM 1766 C C . LYS A 1 227 ? 18.529 30.595 -23.568 1.00 43.94 227 LYS A C 1
ATOM 1768 O O . LYS A 1 227 ? 18.308 31.755 -23.906 1.00 43.94 227 LYS A O 1
ATOM 1773 N N . SER A 1 228 ? 19.501 29.869 -24.110 1.00 41.81 228 SER A N 1
ATOM 1774 C CA . SER A 1 228 ? 20.199 30.268 -25.328 1.00 41.81 228 SER A CA 1
ATOM 1775 C C . SER A 1 228 ? 19.276 30.027 -26.527 1.00 41.81 228 SER A C 1
ATOM 1777 O O . SER A 1 228 ? 18.973 28.895 -26.899 1.00 41.81 228 SER A O 1
ATOM 1779 N N . HIS A 1 229 ? 18.781 31.109 -27.126 1.00 43.62 229 HIS A N 1
ATOM 1780 C CA . HIS A 1 229 ? 18.242 31.069 -28.480 1.00 43.62 229 HIS A CA 1
ATOM 1781 C C . HIS A 1 229 ? 19.408 30.913 -29.459 1.00 43.62 229 HIS A C 1
ATOM 1783 O O . HIS A 1 229 ? 20.225 31.818 -29.607 1.00 43.62 229 HIS A O 1
ATOM 1789 N N . ALA A 1 230 ? 19.482 29.757 -30.118 1.00 43.81 230 ALA A N 1
ATOM 1790 C CA . ALA A 1 230 ? 20.303 29.584 -31.307 1.00 43.81 230 ALA A CA 1
ATOM 1791 C C . ALA A 1 230 ? 19.597 30.262 -32.500 1.00 43.81 230 ALA A C 1
ATOM 1793 O O . ALA A 1 230 ? 18.407 30.005 -32.710 1.00 43.81 230 ALA A O 1
ATOM 1794 N N . PRO A 1 231 ? 20.274 31.120 -33.283 1.00 43.78 231 PRO A N 1
ATOM 1795 C CA . PRO A 1 231 ? 19.711 31.643 -34.519 1.00 43.78 231 PRO A CA 1
ATOM 1796 C C . PRO A 1 231 ? 19.718 30.538 -35.586 1.00 43.78 231 PRO A C 1
ATOM 1798 O O . PRO A 1 231 ? 20.725 29.863 -35.794 1.00 43.78 231 PRO A O 1
ATOM 1801 N N . GLY A 1 232 ? 18.566 30.327 -36.227 1.00 45.94 232 GLY A N 1
ATOM 1802 C CA . GLY A 1 232 ? 18.399 29.351 -37.305 1.00 45.94 232 GLY A CA 1
ATOM 1803 C C . GLY A 1 232 ? 19.180 29.718 -38.578 1.00 45.94 232 GLY A C 1
ATOM 1804 O O . GLY A 1 232 ? 19.581 30.873 -38.748 1.00 45.94 232 GLY A O 1
ATOM 1805 N N . PRO A 1 233 ? 19.390 28.750 -39.487 1.00 48.38 233 PRO A N 1
ATOM 1806 C CA . PRO A 1 233 ? 20.192 28.952 -40.684 1.00 48.38 233 PRO A CA 1
ATOM 1807 C C . PRO A 1 233 ? 19.425 29.797 -41.708 1.00 48.38 233 PRO A C 1
ATOM 1809 O O . PRO A 1 233 ? 18.256 29.539 -41.991 1.00 48.38 233 PRO A O 1
ATOM 1812 N N . ARG A 1 234 ? 20.097 30.798 -42.285 1.00 40.91 234 ARG A N 1
ATOM 1813 C CA . ARG A 1 234 ? 19.656 31.476 -43.509 1.00 40.91 234 ARG A CA 1
ATOM 1814 C C . ARG A 1 234 ? 20.584 31.076 -44.654 1.00 40.91 234 ARG A C 1
ATOM 1816 O O . ARG A 1 234 ? 21.773 31.361 -44.601 1.00 40.91 234 ARG A O 1
ATOM 1823 N N . THR A 1 235 ? 20.015 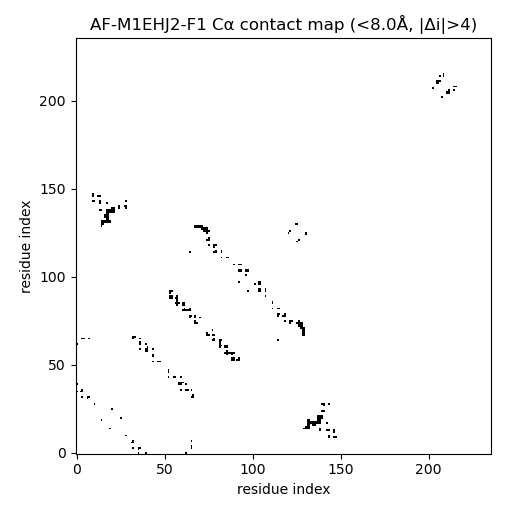30.418 -45.654 1.00 41.59 235 THR A N 1
ATOM 1824 C CA . THR A 1 235 ? 20.449 30.428 -47.061 1.00 41.59 235 THR A CA 1
ATOM 1825 C C . THR A 1 235 ? 19.585 31.450 -47.819 1.00 41.59 235 THR A C 1
ATOM 1827 O O . THR A 1 235 ? 18.527 31.821 -47.291 1.00 41.59 235 THR A O 1
ATOM 1830 N N . PRO A 1 236 ? 19.953 31.916 -49.027 1.00 51.31 236 PRO A N 1
ATOM 1831 C CA . PRO A 1 236 ? 21.039 31.491 -49.920 1.00 51.31 236 PRO A CA 1
ATOM 1832 C C . PRO A 1 236 ? 22.244 32.441 -49.980 1.00 51.31 236 PRO A C 1
ATOM 1834 O O . PRO A 1 236 ? 22.126 33.601 -49.527 1.00 51.31 236 PRO A O 1
#

Foldseek 3Di:
DVVLVVLLVLLLLLQAAAAAADPVFVCVSCVSNVVVLVVLLVVLVVPVVDPCNLVSQLCNQLSCLSVLQVDFQASLVVLVVSLVSSVVSLVVLCVVPVPPPCVSVVVSVVVSVVSVVVSVVCVVQPNGHRHGHPDDHHDHPVSSVVSPDDDDDDDDDPDDDDDDDDDDDDDDDDDDDDDDPPPVVVVVLVPCPPCVVVPDDDQPLCNPCVSPVVVVVPPDDDDDPDDDDDDDDDDD

InterPro domains:
  IPR001837 Adenylate cyclase-associated CAP [PTHR10652] (1-235)
  IPR036222 Adenylate cyclase-associated CAP, N-terminal domain superfamily [G3DSA:1.25.40.330] (1-137)
  IPR036222 Adenylate cyclase-associated CAP, N-terminal domain superfamily [SSF101278] (1-164)
  IPR053950 CAP, N-terminal domain [PF21938] (1-130)

Solvent-accessible surface area (backbone atoms only — not comparable to full-atom values): 14352 Å² total; per-residue (Å²): 106,69,70,36,54,52,44,46,51,54,50,52,55,43,29,61,54,16,19,73,48,55,77,87,42,46,62,68,64,46,41,70,40,54,52,40,43,48,52,46,34,49,53,35,67,77,39,70,86,42,96,56,38,46,61,38,45,20,47,38,61,20,47,63,37,74,55,32,69,80,30,69,59,53,19,38,63,51,30,48,56,19,44,52,48,19,48,62,28,39,53,52,47,41,70,75,21,66,89,75,44,60,68,57,44,52,47,46,54,58,56,54,44,54,46,53,53,49,33,51,50,30,56,75,72,22,53,58,18,65,61,50,23,94,51,71,59,66,39,45,78,68,47,62,61,56,72,74,46,87,69,93,70,73,82,78,77,80,80,78,82,83,78,87,84,82,84,90,88,84,90,80,92,77,91,81,86,79,82,77,75,76,59,70,50,55,63,58,60,71,72,47,70,87,57,62,65,78,77,55,80,83,77,51,67,81,73,36,64,92,74,25,71,74,64,61,72,76,61,74,84,74,82,74,87,74,85,78,80,78,84,79,92,82,82,134

Radius of gyration: 27.79 Å; Cα contacts (8 Å, |Δi|>4): 189; chains: 1; bounding box: 50×77×93 Å

Organism: Mustela putorius furo (NCBI:txid9669)

Nearest PDB structures (foldseek):
  6rsw-assembly1_C  TM=9.926E-01  e=6.638E-14  Mus musculus
  6rsq-assembly1_A  TM=9.933E-01  e=9.955E-13  Mus musculus
  1s0p-assembly1_B  TM=9.860E-01  e=2.539E-11  Dictyostelium discoideum
  1tjf-assembly1_A  TM=9.811E-01  e=3.311E-11  Dictyostelium discoideum

Secondary structure (DSSP, 8-state):
-HHHHHHHHHHHHHHHHSBPPPHHHHHHHHHHHHHHHHHHHHHHHHTTT-TTHHHHHHHHHHGGGGGGGG--S-HHHHHHHHHHHHHHHHHHHHHHHTTT-HHHHHHHHHHHHHHHHHHHHHHHH-TTSPPPPSSSPBP-HHHHHHHTS-S---PPPPPPPPPPPPPP-------PPP--STTHHHHHHHT-GGGGGGGSPP--GGG-TTT-GGGGSSS--PPP-----PPPP---

Mean predicted aligned error: 17.51 Å

Sequence (236 aa):
VHSAFQAQRAFLLMASQFQQPQEKDVAALLKPISEKIQEIQTFRERNRGSKMFNHLSAVSESIPALGWIAVSPKPGPYVKEMNDAATFYTNRVLKDYKHSDLRHVDWVKSYLSIWSELQAYIKEHHTTGLTWSKTGPVASTASTLSVLSPGPGLPPPPPPPPPPGPPPLFENEGKREEPSPSRSALFAQLNQGEGITKGLRHVTDDQKTYKNPSLRAQGGQTPSPTKSHAPGPRTP